Protein AF-A0A920F3X7-F1 (afdb_monomer_lite)

Foldseek 3Di:
DLLVVLCVLCPPHDDDSVLQVQLSVQVVVVVVVCPDPCVVVDQKDWGHRDQKIWMAGAAQGWDWAWDDDDQTWIKIAHPPDQWTIKGKDAPPDPDFACFHGTKIWTGGDSRNNSVLNRVLRNQLDQPPPPPFDWAAPCVVPVPDPSGRDTTTDDDDDDDPVSNVVSNVRSLVSQVVCVVVRRTQWMFTDHPHDTDIHHQPDPRIHIDTRVVSVVVVVVPPD

pLDDT: mean 81.29, std 12.79, range [34.34, 95.06]

Structure (mmCIF, N/CA/C/O backbone):
data_AF-A0A920F3X7-F1
#
_entry.id   AF-A0A920F3X7-F1
#
loop_
_atom_site.group_PDB
_atom_site.id
_atom_site.type_symbol
_atom_site.label_atom_id
_atom_site.label_alt_id
_atom_site.label_comp_id
_atom_site.label_asym_id
_atom_site.label_entity_id
_atom_site.label_seq_id
_atom_site.pdbx_PDB_ins_code
_atom_site.Cartn_x
_atom_site.Cartn_y
_atom_site.Cartn_z
_atom_site.occupancy
_atom_site.B_iso_or_equiv
_atom_site.auth_seq_id
_atom_site.auth_comp_id
_atom_site.auth_asym_id
_atom_site.auth_atom_id
_atom_site.pdbx_PDB_model_num
ATOM 1 N N . MET A 1 1 ? -8.075 -12.768 -15.065 1.00 62.62 1 MET A N 1
ATOM 2 C CA . MET A 1 1 ? -7.135 -13.546 -14.218 1.00 62.62 1 MET A CA 1
ATOM 3 C C . MET A 1 1 ? -6.225 -12.705 -13.313 1.00 62.62 1 MET A C 1
ATOM 5 O O . MET A 1 1 ? -5.885 -13.202 -12.249 1.00 62.62 1 MET A O 1
ATOM 9 N N . ARG A 1 2 ? -5.825 -11.464 -13.659 1.00 76.00 2 ARG A N 1
ATOM 10 C CA . ARG A 1 2 ? -4.835 -10.699 -12.860 1.00 76.00 2 ARG A CA 1
ATOM 11 C C . ARG A 1 2 ? -5.286 -10.353 -11.436 1.00 76.00 2 ARG A C 1
ATOM 13 O O . ARG A 1 2 ? -4.504 -10.550 -10.520 1.00 76.00 2 ARG A O 1
ATOM 20 N N . MET A 1 3 ? -6.540 -9.937 -11.243 1.00 86.62 3 MET A N 1
ATOM 21 C CA . MET A 1 3 ? -7.088 -9.649 -9.906 1.00 86.62 3 MET A CA 1
ATOM 22 C C . MET A 1 3 ? -7.084 -10.893 -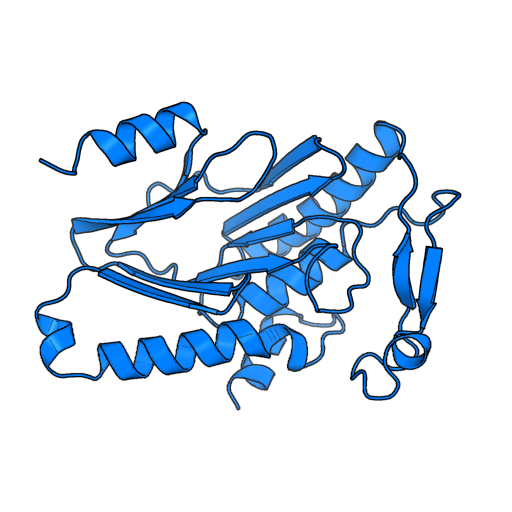9.003 1.00 86.62 3 MET A C 1
ATOM 24 O O . MET A 1 3 ? -6.574 -10.856 -7.895 1.00 86.62 3 MET A O 1
ATOM 28 N N . HIS A 1 4 ? -7.548 -12.039 -9.509 1.00 84.75 4 HIS A N 1
ATOM 29 C CA . HIS A 1 4 ? -7.544 -13.293 -8.746 1.00 84.75 4 HIS A CA 1
ATOM 30 C C . HIS A 1 4 ? -6.122 -13.763 -8.390 1.00 84.75 4 HIS A C 1
ATOM 32 O O . HIS A 1 4 ? -5.863 -14.179 -7.267 1.00 84.75 4 HIS A O 1
ATOM 38 N N . ALA A 1 5 ? -5.170 -13.628 -9.321 1.00 85.44 5 ALA A N 1
ATOM 39 C CA . ALA A 1 5 ? -3.768 -13.954 -9.066 1.00 85.44 5 ALA A CA 1
ATOM 40 C C . ALA A 1 5 ? -3.098 -13.011 -8.051 1.00 85.44 5 ALA A C 1
ATOM 42 O O . ALA A 1 5 ? -2.055 -13.357 -7.503 1.00 85.44 5 ALA A O 1
ATOM 43 N N . ALA A 1 6 ? -3.645 -11.814 -7.828 1.00 86.00 6 ALA A N 1
ATOM 44 C CA . ALA A 1 6 ? -3.177 -10.911 -6.784 1.00 86.00 6 ALA A CA 1
ATOM 45 C C . ALA A 1 6 ? -3.595 -11.384 -5.390 1.00 86.00 6 ALA A C 1
ATOM 47 O O . ALA A 1 6 ? -2.854 -11.202 -4.434 1.00 86.00 6 ALA A O 1
ATOM 48 N N . CYS A 1 7 ? -4.738 -12.057 -5.258 1.00 89.06 7 CYS A N 1
ATOM 49 C CA . CYS A 1 7 ? -5.209 -12.556 -3.966 1.00 89.06 7 CYS A CA 1
ATOM 50 C C . CYS A 1 7 ? -4.294 -13.635 -3.363 1.00 89.06 7 CYS A C 1
ATOM 52 O O . CYS A 1 7 ? -4.407 -13.925 -2.178 1.00 89.06 7 CYS A O 1
ATOM 54 N N . SER A 1 8 ? -3.347 -14.195 -4.128 1.00 88.31 8 SER A N 1
ATOM 55 C CA . SER A 1 8 ? -2.416 -15.216 -3.633 1.00 88.31 8 SER A CA 1
ATOM 56 C C . SER A 1 8 ? -1.571 -14.753 -2.441 1.00 88.31 8 SER A C 1
ATOM 58 O O . SER A 1 8 ? -1.127 -15.589 -1.661 1.00 88.31 8 SER A O 1
ATOM 60 N N . VAL A 1 9 ? -1.334 -13.443 -2.276 1.00 86.56 9 VAL A N 1
ATOM 61 C CA . VAL A 1 9 ? -0.577 -12.925 -1.116 1.00 86.56 9 VAL A CA 1
ATOM 62 C C . VAL A 1 9 ? -1.375 -12.933 0.180 1.00 86.56 9 VAL A C 1
ATOM 64 O O . VAL A 1 9 ? -0.786 -12.795 1.248 1.00 86.56 9 VAL A O 1
ATOM 67 N N . ALA A 1 10 ? -2.692 -13.132 0.111 1.00 87.75 10 ALA A N 1
ATOM 68 C CA . ALA A 1 10 ? -3.527 -13.200 1.300 1.00 87.75 10 ALA A CA 1
ATOM 69 C C . ALA A 1 10 ? -3.278 -14.467 2.132 1.00 87.75 10 ALA A C 1
ATOM 71 O O . ALA A 1 10 ? -3.445 -14.440 3.356 1.00 87.75 10 ALA A O 1
ATOM 72 N N . GLY A 1 11 ? -2.833 -15.557 1.495 1.00 87.62 11 GLY A N 1
ATOM 73 C CA . GLY A 1 11 ? -2.804 -16.875 2.129 1.00 87.62 11 GLY A CA 1
ATOM 74 C C . GLY A 1 11 ? -4.209 -17.252 2.601 1.00 87.62 11 GLY A C 1
ATOM 75 O O . GLY A 1 11 ? -5.162 -17.141 1.836 1.00 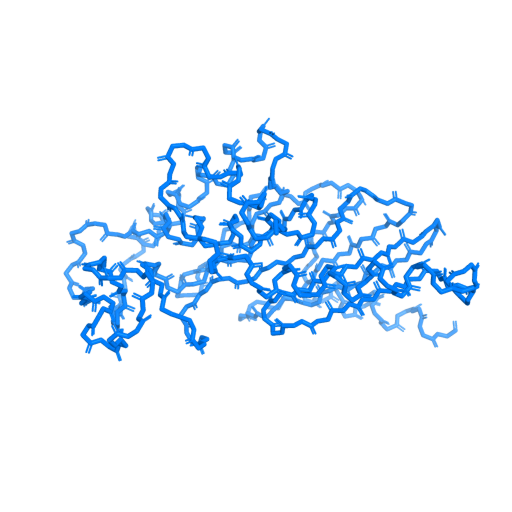87.62 11 GLY A O 1
ATOM 76 N N . ASP A 1 12 ? -4.344 -17.607 3.878 1.00 88.44 12 ASP A N 1
ATOM 77 C CA . ASP A 1 12 ? -5.635 -17.962 4.490 1.00 88.44 12 ASP A CA 1
ATOM 78 C C . ASP A 1 12 ? -6.494 -16.745 4.883 1.00 88.44 12 ASP A C 1
ATOM 80 O O . ASP A 1 12 ? -7.600 -16.888 5.412 1.00 88.44 12 ASP A O 1
ATOM 84 N N . ARG A 1 13 ? -5.998 -15.519 4.667 1.00 90.75 13 ARG A N 1
ATOM 85 C CA . ARG A 1 13 ? -6.741 -14.296 4.993 1.00 90.75 13 ARG A CA 1
ATOM 86 C C . ARG A 1 13 ? -7.815 -14.049 3.948 1.00 90.75 13 ARG A C 1
ATOM 88 O O . ARG A 1 13 ? -7.598 -14.212 2.751 1.00 90.75 13 ARG A O 1
ATOM 95 N N . PHE A 1 14 ? -8.970 -13.579 4.403 1.00 89.69 14 PHE A N 1
ATOM 96 C CA . PHE A 1 14 ? -10.014 -13.176 3.478 1.00 89.69 14 PHE A CA 1
ATOM 97 C C . PHE A 1 14 ? -9.611 -11.912 2.723 1.00 89.69 14 PHE A C 1
ATOM 99 O O . PHE A 1 14 ? -9.302 -10.886 3.329 1.00 89.69 14 PHE A O 1
ATOM 106 N N . VAL A 1 15 ? -9.723 -11.976 1.404 1.00 89.88 15 VAL A N 1
ATOM 107 C CA . VAL A 1 15 ? -9.737 -10.817 0.526 1.00 89.88 15 VAL A CA 1
ATOM 108 C C . VAL A 1 15 ? -10.551 -11.162 -0.714 1.00 89.88 15 VAL A C 1
ATOM 110 O O . VAL A 1 15 ? -10.586 -12.318 -1.144 1.00 89.88 15 VAL A O 1
ATOM 113 N N . THR A 1 16 ? -11.203 -10.173 -1.303 1.00 90.62 16 THR A N 1
ATOM 114 C CA . THR A 1 16 ? -11.865 -10.331 -2.594 1.00 90.62 16 THR A CA 1
ATOM 115 C C . THR A 1 16 ? -10.940 -9.868 -3.721 1.00 90.62 16 THR A C 1
ATOM 117 O O . THR A 1 16 ? -10.053 -9.038 -3.506 1.00 90.62 16 THR A O 1
ATOM 120 N N . PRO A 1 17 ? -11.149 -10.334 -4.963 1.00 90.31 17 PRO A N 1
ATOM 121 C CA . PRO A 1 17 ? -10.417 -9.807 -6.112 1.00 90.31 17 PRO A CA 1
ATOM 122 C C . PRO A 1 17 ? -10.585 -8.297 -6.330 1.00 90.31 17 PRO A C 1
ATOM 124 O O . PRO A 1 17 ? -9.741 -7.699 -6.997 1.00 90.31 17 PRO A O 1
ATOM 127 N N . MET A 1 18 ? -11.638 -7.670 -5.789 1.00 89.31 18 MET A N 1
ATOM 128 C CA . MET A 1 18 ? -11.843 -6.224 -5.918 1.00 89.31 18 MET A CA 1
ATOM 129 C C . MET A 1 18 ? -10.757 -5.410 -5.220 1.00 89.31 18 MET A C 1
ATOM 131 O O . MET A 1 18 ? -10.412 -4.345 -5.719 1.00 89.31 18 MET A O 1
ATOM 135 N N . ALA A 1 19 ? -10.129 -5.946 -4.170 1.00 86.88 19 ALA A N 1
ATOM 136 C CA . ALA A 1 19 ? -8.972 -5.337 -3.509 1.00 86.88 19 ALA A CA 1
ATOM 137 C C . ALA A 1 19 ? -7.691 -5.319 -4.366 1.00 86.88 19 ALA A C 1
ATOM 139 O O . ALA A 1 19 ? -6.618 -5.031 -3.857 1.00 86.88 19 ALA A O 1
ATOM 140 N N . ALA A 1 20 ? -7.762 -5.745 -5.628 1.00 89.31 20 ALA A N 1
ATOM 141 C CA . ALA A 1 20 ? -6.649 -5.699 -6.569 1.00 89.31 20 ALA A CA 1
ATOM 142 C C . ALA A 1 20 ? -6.979 -4.902 -7.835 1.00 89.31 20 ALA A C 1
ATOM 144 O O . ALA A 1 20 ? -6.180 -4.898 -8.776 1.00 89.31 20 ALA A O 1
ATOM 145 N N . VAL A 1 21 ? -8.188 -4.337 -7.944 1.00 89.56 21 VAL A N 1
ATOM 146 C CA . VAL A 1 21 ? -8.691 -3.790 -9.210 1.00 89.56 21 VAL A CA 1
ATOM 147 C C . VAL A 1 21 ? -7.842 -2.615 -9.680 1.00 89.56 21 VAL A C 1
ATOM 149 O O . VAL A 1 21 ? -7.445 -2.571 -10.848 1.00 89.56 21 VAL A O 1
ATOM 152 N N . ALA A 1 22 ? -7.512 -1.695 -8.775 1.00 88.19 22 ALA A N 1
ATOM 153 C CA . ALA A 1 22 ? -6.831 -0.464 -9.121 1.00 88.19 22 ALA A CA 1
ATOM 154 C C . ALA A 1 22 ? -5.378 -0.749 -9.512 1.00 88.19 22 ALA A C 1
ATOM 156 O O . ALA A 1 22 ? -4.946 -0.361 -10.609 1.00 88.19 22 ALA A O 1
ATOM 157 N N . GLY A 1 23 ? -4.681 -1.544 -8.691 1.00 88.06 23 GLY A N 1
ATOM 158 C CA . GLY A 1 23 ? -3.332 -2.023 -8.983 1.00 88.06 23 GLY A CA 1
ATOM 159 C C . GLY A 1 23 ? -3.247 -2.857 -10.268 1.00 88.06 23 GLY A C 1
ATOM 160 O O . GLY A 1 23 ? -2.329 -2.666 -11.073 1.00 88.06 23 GLY A O 1
ATOM 161 N N . ALA A 1 24 ? -4.221 -3.741 -10.525 1.00 90.00 24 ALA A N 1
ATOM 162 C CA . ALA A 1 24 ? -4.250 -4.580 -11.727 1.00 90.00 24 ALA A CA 1
ATOM 163 C C . ALA A 1 24 ? -4.509 -3.787 -13.020 1.00 90.00 24 ALA A C 1
ATOM 165 O O . ALA A 1 24 ? -3.939 -4.126 -14.061 1.00 90.00 24 ALA A O 1
ATOM 166 N N . ILE A 1 25 ? -5.341 -2.741 -12.974 1.00 91.44 25 ILE A N 1
ATOM 167 C CA . ILE A 1 25 ? -5.563 -1.843 -14.119 1.00 91.44 25 ILE A CA 1
ATOM 168 C C . ILE A 1 25 ? -4.283 -1.086 -14.435 1.00 91.44 25 ILE A C 1
ATOM 170 O O . ILE A 1 25 ? -3.815 -1.114 -15.574 1.00 91.44 25 ILE A O 1
ATOM 174 N N . ALA A 1 26 ? -3.680 -0.458 -13.426 1.00 91.19 26 ALA A N 1
ATOM 175 C CA . ALA A 1 26 ? -2.435 0.252 -13.634 1.00 91.19 26 ALA A CA 1
ATOM 176 C C . ALA A 1 26 ? -1.371 -0.719 -14.199 1.00 91.19 26 ALA A C 1
ATOM 178 O O . ALA A 1 26 ? -0.570 -0.332 -15.050 1.00 91.19 26 ALA A O 1
ATOM 179 N N . ASP A 1 27 ? -1.355 -1.985 -13.740 1.00 89.50 27 ASP A N 1
ATOM 180 C CA . ASP A 1 27 ? -0.382 -2.999 -14.175 1.00 89.50 27 ASP A CA 1
ATOM 181 C C . ASP A 1 27 ? -0.557 -3.347 -15.637 1.00 89.50 27 ASP A C 1
ATOM 183 O O . ASP A 1 27 ? 0.411 -3.428 -16.393 1.00 89.50 27 ASP A O 1
ATOM 187 N N . HIS A 1 28 ? -1.813 -3.463 -16.050 1.00 91.75 28 HIS A N 1
ATOM 188 C CA . HIS A 1 28 ? -2.155 -3.651 -17.440 1.00 91.75 28 HIS A CA 1
ATOM 189 C C . HIS A 1 28 ? -1.653 -2.517 -18.327 1.00 91.75 28 HIS A C 1
ATOM 191 O O . HIS A 1 28 ? -1.044 -2.794 -19.360 1.00 91.75 28 HIS A O 1
ATOM 197 N N . VAL A 1 29 ? -1.852 -1.270 -17.907 1.00 93.62 29 VAL A N 1
ATOM 198 C CA . VAL A 1 29 ? -1.402 -0.105 -18.671 1.00 93.62 29 VAL A CA 1
ATOM 199 C C . VAL A 1 29 ? 0.125 -0.044 -18.731 1.00 93.62 29 VAL A C 1
ATOM 201 O O . VAL A 1 29 ? 0.666 0.117 -19.820 1.00 93.62 29 VAL A O 1
ATOM 204 N N . LEU A 1 30 ? 0.841 -0.255 -17.617 1.00 93.00 30 LEU A N 1
ATOM 205 C CA . LEU A 1 30 ? 2.311 -0.263 -17.640 1.00 93.00 30 LEU A CA 1
ATOM 206 C C . LEU A 1 30 ? 2.855 -1.350 -18.572 1.00 93.00 30 LEU A C 1
ATOM 208 O O . LEU A 1 30 ? 3.775 -1.086 -19.339 1.00 93.00 30 LEU A O 1
ATOM 212 N N . ALA A 1 31 ? 2.289 -2.558 -18.525 1.00 92.25 31 ALA A N 1
ATOM 213 C CA . ALA A 1 31 ? 2.705 -3.642 -19.408 1.00 92.25 31 ALA A CA 1
ATOM 214 C C . ALA A 1 31 ? 2.498 -3.282 -20.890 1.00 92.25 31 ALA A C 1
ATOM 216 O O . ALA A 1 31 ? 3.365 -3.566 -21.713 1.00 92.25 31 ALA A O 1
ATOM 217 N N . ALA A 1 32 ? 1.385 -2.621 -21.226 1.00 94.62 32 ALA A N 1
ATOM 218 C CA . ALA A 1 32 ? 1.135 -2.135 -22.580 1.00 94.62 32 ALA A CA 1
ATOM 219 C C . ALA A 1 32 ? 2.137 -1.044 -22.998 1.00 94.62 32 ALA A C 1
ATOM 221 O O . ALA A 1 32 ? 2.641 -1.079 -24.118 1.00 94.62 32 ALA A O 1
ATOM 222 N N . MET A 1 33 ? 2.477 -0.118 -22.093 1.00 94.88 33 MET A N 1
ATOM 223 C CA . MET A 1 33 ? 3.486 0.917 -22.348 1.00 94.88 33 MET A CA 1
ATOM 224 C C . MET A 1 33 ? 4.875 0.313 -22.575 1.00 94.88 33 MET A C 1
ATOM 226 O O . MET A 1 33 ? 5.556 0.710 -23.513 1.00 94.88 33 MET A O 1
ATOM 230 N N . LEU A 1 34 ? 5.272 -0.679 -21.771 1.00 93.19 34 LEU A N 1
ATOM 231 C CA . LEU A 1 34 ? 6.558 -1.375 -21.905 1.00 93.19 34 LEU A CA 1
ATOM 232 C C . LEU A 1 34 ? 6.660 -2.223 -23.180 1.00 93.19 34 LEU A C 1
ATOM 234 O O . LEU A 1 34 ? 7.759 -2.440 -23.679 1.00 93.19 34 LEU A O 1
ATOM 238 N N . ALA A 1 35 ? 5.534 -2.700 -23.714 1.00 94.88 35 ALA A N 1
ATOM 239 C CA . ALA A 1 35 ? 5.495 -3.425 -24.983 1.00 94.88 35 ALA A CA 1
ATOM 240 C C . ALA A 1 35 ? 5.579 -2.498 -26.212 1.00 94.88 35 ALA A C 1
ATOM 242 O O . ALA A 1 35 ? 5.762 -2.977 -27.332 1.00 94.88 35 ALA A O 1
ATOM 243 N N . HIS A 1 36 ? 5.427 -1.182 -26.031 1.00 95.06 36 HIS A N 1
ATOM 244 C CA . HIS A 1 36 ? 5.502 -0.221 -27.124 1.00 95.06 36 HIS A CA 1
ATOM 245 C C . HIS A 1 36 ? 6.959 -0.035 -27.593 1.00 95.06 36 HIS A C 1
ATOM 247 O O . HIS A 1 36 ? 7.850 0.066 -26.750 1.00 95.06 36 HIS A O 1
ATOM 253 N N . PRO A 1 37 ? 7.243 0.118 -28.903 1.00 92.69 37 PRO A N 1
ATOM 254 C CA . PRO A 1 37 ? 8.612 0.302 -29.408 1.00 92.69 37 PRO A CA 1
ATOM 255 C C . PRO A 1 37 ? 9.394 1.462 -28.766 1.00 92.69 37 PRO A C 1
ATOM 257 O O . PRO A 1 37 ? 10.611 1.394 -28.620 1.00 92.69 37 PRO A O 1
ATOM 260 N N . HIS A 1 38 ? 8.699 2.520 -28.341 1.00 89.50 38 HIS A N 1
ATOM 261 C CA . HIS A 1 38 ? 9.309 3.669 -27.657 1.00 89.50 38 HIS A CA 1
ATOM 262 C C . HIS A 1 38 ? 9.726 3.395 -26.202 1.00 89.50 38 HIS A C 1
ATOM 264 O O . HIS A 1 38 ? 10.455 4.201 -25.625 1.00 89.50 38 HIS A O 1
ATOM 270 N N . ALA A 1 39 ? 9.331 2.263 -25.610 1.00 90.56 39 ALA A N 1
ATOM 271 C CA . ALA A 1 39 ? 9.774 1.884 -24.270 1.00 90.56 39 ALA A CA 1
ATOM 272 C C . ALA A 1 39 ? 11.300 1.736 -24.191 1.00 90.56 39 ALA A C 1
ATOM 274 O O . ALA A 1 39 ? 11.889 2.086 -23.175 1.00 90.56 39 ALA A O 1
ATOM 275 N N . ALA A 1 40 ? 11.949 1.309 -25.282 1.00 87.25 40 ALA A N 1
ATOM 276 C CA . ALA A 1 40 ? 13.405 1.170 -25.358 1.00 87.25 40 ALA A CA 1
ATOM 277 C C . ALA A 1 40 ? 14.166 2.499 -25.186 1.00 87.25 40 ALA A C 1
ATOM 279 O O . ALA A 1 40 ? 15.334 2.488 -24.815 1.00 87.25 40 ALA A O 1
ATOM 280 N N . ALA A 1 41 ? 13.514 3.637 -25.448 1.00 90.69 41 ALA A N 1
ATOM 281 C CA . ALA A 1 41 ? 14.086 4.972 -25.261 1.00 90.69 41 ALA A CA 1
ATOM 282 C C . ALA A 1 41 ? 13.712 5.599 -23.904 1.00 90.69 41 ALA A C 1
ATOM 284 O O . ALA A 1 41 ? 14.047 6.750 -23.638 1.00 90.69 41 ALA A O 1
ATOM 285 N N . THR A 1 42 ? 12.983 4.870 -23.058 1.00 91.94 42 THR A N 1
ATOM 286 C CA . THR A 1 42 ? 12.490 5.367 -21.775 1.00 91.94 42 THR A CA 1
ATOM 287 C C . THR A 1 42 ? 13.327 4.792 -20.637 1.00 91.94 42 THR A C 1
ATOM 289 O O . THR A 1 42 ? 13.650 3.610 -20.639 1.00 91.94 42 THR A O 1
ATOM 292 N N . SER A 1 43 ? 13.652 5.613 -19.637 1.00 92.19 43 SER A N 1
ATOM 293 C CA . SER A 1 43 ? 14.387 5.194 -18.431 1.00 92.19 43 SER A CA 1
ATOM 294 C C . SER A 1 43 ? 13.480 4.988 -17.211 1.00 92.19 43 SER A C 1
ATOM 296 O O . SER A 1 43 ? 13.852 4.293 -16.268 1.00 92.19 43 SER A O 1
ATOM 298 N N . LYS A 1 44 ? 12.262 5.546 -17.233 1.00 92.81 44 LYS A N 1
ATOM 299 C CA . LYS A 1 44 ? 11.250 5.387 -16.182 1.00 92.81 44 LYS A CA 1
ATOM 300 C C . LYS A 1 44 ? 9.828 5.527 -16.724 1.00 92.81 44 LYS A C 1
ATOM 302 O O . LYS A 1 44 ? 9.566 6.382 -17.564 1.00 92.81 44 LYS A O 1
ATOM 307 N N . ILE A 1 45 ? 8.895 4.727 -16.217 1.00 93.25 45 ILE A N 1
ATOM 308 C CA . ILE A 1 45 ? 7.459 4.842 -16.514 1.00 93.25 45 ILE A CA 1
ATOM 309 C C . ILE A 1 45 ? 6.698 4.728 -15.202 1.00 93.25 45 ILE A C 1
ATOM 311 O O . ILE A 1 45 ? 7.009 3.852 -14.400 1.00 93.25 45 ILE A O 1
ATOM 315 N N . SER A 1 46 ? 5.672 5.550 -14.997 1.00 91.75 46 SER A N 1
ATOM 316 C CA . SER A 1 46 ? 4.712 5.387 -13.907 1.00 91.75 46 SER A CA 1
ATOM 317 C C . SER A 1 46 ? 3.280 5.452 -14.438 1.00 91.75 46 SER A C 1
ATOM 319 O O . SER A 1 46 ? 2.973 6.192 -15.368 1.00 91.75 46 SER A O 1
ATOM 321 N N . VAL A 1 47 ? 2.393 4.649 -13.852 1.00 92.69 47 VAL A N 1
ATOM 322 C CA . VAL A 1 47 ? 0.946 4.719 -14.085 1.00 92.69 47 VAL A CA 1
ATOM 323 C C . VAL A 1 47 ? 0.270 4.758 -12.729 1.00 92.69 47 VAL A C 1
ATOM 325 O O . VAL A 1 47 ? 0.395 3.804 -11.955 1.00 92.69 47 VAL A O 1
ATOM 328 N N . ASN A 1 48 ? -0.420 5.862 -12.467 1.00 90.44 48 ASN A N 1
ATOM 329 C CA . ASN A 1 48 ? -1.218 6.099 -11.274 1.00 90.44 48 ASN A CA 1
ATOM 330 C C . ASN A 1 48 ? -2.689 5.780 -11.580 1.00 90.44 48 ASN A C 1
ATOM 332 O O . ASN A 1 48 ? -3.231 6.250 -12.580 1.00 90.44 48 ASN A O 1
ATOM 336 N N . ASN A 1 49 ? -3.317 4.992 -10.714 1.00 89.19 49 ASN A N 1
ATOM 337 C CA . ASN A 1 49 ? -4.750 4.750 -10.701 1.00 89.19 49 ASN A CA 1
ATOM 338 C C . ASN A 1 49 ? -5.306 4.958 -9.282 1.00 89.19 49 ASN A C 1
ATOM 340 O O . ASN A 1 49 ? -5.685 4.012 -8.596 1.00 89.19 49 ASN A O 1
ATOM 344 N N . GLY A 1 50 ? -5.322 6.213 -8.832 1.00 83.94 50 GLY A N 1
ATOM 345 C CA . GLY A 1 50 ? -5.781 6.594 -7.500 1.00 83.94 50 GLY A CA 1
ATOM 346 C C . GLY A 1 50 ? -4.701 6.379 -6.442 1.00 83.94 50 GLY A C 1
ATOM 347 O O . GLY A 1 50 ? -3.631 6.982 -6.509 1.00 83.94 50 GLY A O 1
ATOM 348 N N . GLY A 1 51 ? -5.005 5.546 -5.445 1.00 78.88 51 GLY A N 1
ATOM 349 C CA . GLY A 1 51 ? -4.064 5.176 -4.386 1.00 78.88 51 GLY A CA 1
ATOM 350 C C . GLY A 1 51 ? -2.989 4.180 -4.829 1.00 78.88 51 GLY A C 1
ATOM 351 O O . GLY A 1 51 ? -2.028 3.959 -4.092 1.00 78.88 51 GLY A O 1
ATOM 352 N N . ASP A 1 52 ? -3.148 3.609 -6.023 1.00 86.81 52 ASP A N 1
ATOM 353 C CA . ASP A 1 52 ? -2.303 2.566 -6.582 1.00 86.81 52 ASP A CA 1
ATOM 354 C C . ASP A 1 52 ? -1.454 3.131 -7.704 1.00 86.81 52 ASP A C 1
ATOM 356 O O . ASP A 1 52 ? -1.938 3.528 -8.768 1.00 86.81 52 ASP A O 1
ATOM 360 N N . ILE A 1 53 ? -0.151 3.148 -7.480 1.00 88.00 53 ILE A N 1
ATOM 361 C CA . ILE A 1 53 ? 0.810 3.603 -8.467 1.00 88.00 53 ILE A CA 1
ATOM 362 C C . ILE A 1 53 ? 1.693 2.439 -8.772 1.00 88.00 53 ILE A C 1
ATOM 364 O O . ILE A 1 53 ? 2.147 1.714 -7.883 1.00 88.00 53 ILE A O 1
ATOM 368 N N . ALA A 1 54 ? 2.038 2.315 -10.040 1.00 90.12 54 ALA A N 1
ATOM 369 C CA . ALA A 1 54 ? 3.177 1.492 -10.285 1.00 90.12 54 ALA A CA 1
ATOM 370 C C . ALA A 1 54 ? 4.038 1.883 -11.451 1.00 90.12 54 ALA A C 1
ATOM 372 O O . ALA A 1 54 ? 3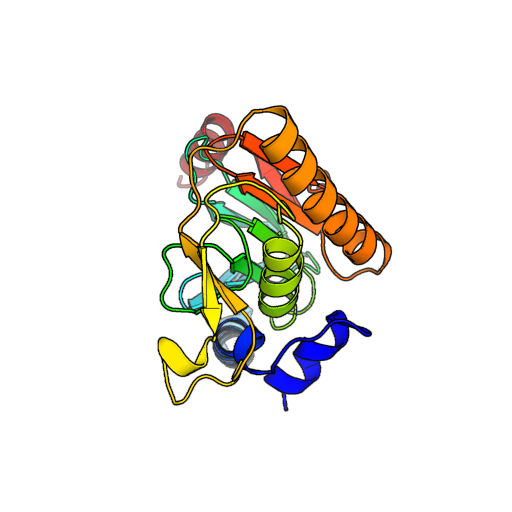.671 2.664 -12.326 1.00 90.12 54 ALA A O 1
ATOM 373 N N . PHE A 1 55 ? 5.239 1.351 -11.379 1.00 89.94 55 PHE A N 1
ATOM 374 C CA . PHE A 1 55 ? 6.395 1.988 -11.941 1.00 89.94 55 PHE A CA 1
ATOM 375 C C . PHE A 1 55 ? 7.347 0.948 -12.502 1.00 89.94 55 PHE A C 1
ATOM 377 O O . PHE A 1 55 ? 7.436 -0.192 -12.040 1.00 89.94 55 PHE A O 1
ATOM 384 N N . TRP A 1 56 ? 8.066 1.374 -13.522 1.00 91.50 56 TRP A N 1
ATOM 385 C CA . TRP A 1 56 ? 9.251 0.720 -14.026 1.00 91.50 56 TRP A CA 1
ATOM 386 C C . TRP A 1 56 ? 10.381 1.741 -13.951 1.00 91.50 56 TRP A C 1
ATOM 388 O O . TRP A 1 56 ? 10.218 2.866 -14.418 1.00 91.50 56 TRP A O 1
ATOM 398 N N . THR A 1 57 ? 11.491 1.345 -13.339 1.00 91.56 57 THR A N 1
ATOM 399 C CA . THR A 1 57 ? 12.694 2.166 -13.180 1.00 91.56 57 THR A CA 1
ATOM 400 C C . THR A 1 57 ? 13.842 1.374 -13.792 1.00 91.56 57 THR A C 1
ATOM 402 O O . THR A 1 57 ? 14.210 0.325 -13.256 1.00 91.56 57 THR A O 1
ATOM 405 N N . GLY A 1 58 ? 14.322 1.825 -14.949 1.00 91.25 58 GLY A N 1
ATOM 406 C CA . GLY A 1 58 ? 15.418 1.207 -15.690 1.00 91.25 58 GLY A CA 1
ATOM 407 C C . GLY A 1 58 ? 16.787 1.514 -15.087 1.00 91.25 58 GLY A C 1
ATOM 408 O O . GLY A 1 58 ? 16.896 2.235 -14.097 1.00 91.25 58 GLY A O 1
ATOM 409 N N . ASP A 1 59 ? 17.836 0.961 -15.685 1.00 91.31 59 ASP A N 1
ATOM 410 C CA . ASP A 1 59 ? 19.198 1.044 -15.155 1.00 91.31 59 ASP A CA 1
ATOM 411 C C . ASP A 1 59 ? 19.668 2.491 -14.963 1.00 91.31 59 ASP A C 1
ATOM 413 O O . ASP A 1 59 ? 19.563 3.321 -15.867 1.00 91.31 59 ASP A O 1
ATOM 417 N N . GLY A 1 60 ? 20.166 2.802 -13.762 1.00 90.44 60 GLY A N 1
ATOM 418 C CA . GLY A 1 60 ? 20.655 4.137 -13.404 1.00 90.44 60 GLY A CA 1
ATOM 419 C C . GLY A 1 60 ? 19.562 5.196 -13.224 1.00 90.44 60 GLY A C 1
ATOM 420 O O . GLY A 1 60 ? 19.870 6.320 -12.836 1.00 90.44 60 GLY A O 1
ATOM 421 N N . ALA A 1 61 ? 18.291 4.865 -13.471 1.00 93.06 61 ALA A N 1
ATOM 422 C CA . ALA A 1 61 ? 17.187 5.787 -13.257 1.00 93.06 61 ALA A CA 1
ATOM 423 C C . ALA A 1 61 ? 16.783 5.845 -11.779 1.00 93.06 61 ALA A C 1
ATOM 425 O O . ALA A 1 61 ? 16.893 4.866 -11.038 1.00 93.06 61 ALA A O 1
ATOM 426 N N . VAL A 1 62 ? 16.241 6.993 -11.371 1.00 91.56 62 VAL A N 1
ATOM 427 C CA . VAL A 1 62 ? 15.675 7.195 -10.037 1.00 91.56 62 VAL A CA 1
ATOM 428 C C . VAL A 1 62 ? 14.203 7.572 -10.166 1.00 91.56 62 VAL A C 1
ATOM 430 O O . VAL A 1 62 ? 13.845 8.559 -10.817 1.00 91.56 62 VAL A O 1
ATOM 433 N N . THR A 1 63 ? 13.337 6.778 -9.540 1.00 89.12 63 THR A N 1
ATOM 434 C CA . THR A 1 63 ? 11.909 7.086 -9.404 1.00 89.12 63 THR A CA 1
ATOM 435 C C . THR A 1 63 ? 11.650 7.595 -7.996 1.00 89.12 63 THR A C 1
ATOM 437 O O . THR A 1 63 ? 12.054 6.974 -7.018 1.00 89.12 63 THR A O 1
ATOM 440 N N . ARG A 1 64 ? 10.950 8.724 -7.897 1.00 87.06 64 ARG A N 1
ATOM 441 C CA . ARG A 1 64 ? 10.577 9.355 -6.632 1.00 87.06 64 ARG A CA 1
ATOM 442 C C . ARG A 1 64 ? 9.063 9.347 -6.514 1.00 87.06 64 ARG A C 1
ATOM 444 O O . ARG A 1 64 ? 8.379 9.804 -7.427 1.00 87.06 64 ARG A O 1
ATOM 451 N N . ALA A 1 65 ? 8.547 8.808 -5.419 1.00 82.25 65 ALA A N 1
ATOM 452 C CA . ALA A 1 65 ? 7.116 8.721 -5.180 1.00 82.25 65 ALA A CA 1
ATOM 453 C C . ALA A 1 65 ? 6.773 9.345 -3.831 1.00 82.25 65 ALA A C 1
ATOM 455 O O . ALA A 1 65 ? 7.166 8.832 -2.786 1.00 82.25 65 ALA A O 1
ATOM 456 N N . ALA A 1 66 ? 6.050 10.461 -3.864 1.00 80.94 66 ALA A N 1
ATOM 457 C CA . ALA A 1 66 ? 5.610 11.137 -2.654 1.00 80.94 66 ALA A CA 1
ATOM 458 C C . ALA A 1 66 ? 4.576 10.291 -1.902 1.00 80.94 66 ALA A C 1
ATOM 460 O O . ALA A 1 66 ? 3.744 9.610 -2.509 1.00 80.94 66 ALA A O 1
ATOM 461 N N . ILE A 1 67 ? 4.617 10.370 -0.577 1.00 75.75 67 ILE A N 1
ATOM 462 C CA . ILE A 1 67 ? 3.660 9.721 0.315 1.00 75.75 67 ILE A CA 1
ATOM 463 C C . ILE A 1 67 ? 2.842 10.828 0.967 1.00 75.75 67 ILE A C 1
ATOM 465 O O . ILE A 1 67 ? 3.387 11.724 1.609 1.00 75.75 67 ILE A O 1
ATOM 469 N N . ALA A 1 68 ? 1.526 10.789 0.771 1.00 65.38 68 ALA A N 1
ATOM 470 C CA . ALA A 1 68 ? 0.628 11.748 1.395 1.00 65.38 68 ALA A CA 1
ATOM 471 C C . ALA A 1 68 ? 0.500 11.446 2.899 1.00 65.38 68 ALA A C 1
ATOM 473 O O . ALA A 1 68 ? 0.226 10.310 3.279 1.00 65.38 68 ALA A O 1
ATOM 474 N N . GLY A 1 69 ? 0.683 12.459 3.749 1.00 63.16 69 GLY A N 1
ATOM 475 C CA . GLY A 1 69 ? 0.586 12.335 5.205 1.00 63.16 69 GLY A CA 1
ATOM 476 C C . GLY A 1 69 ? 1.151 13.562 5.937 1.00 63.16 69 GLY A C 1
ATOM 477 O O . GLY A 1 69 ? 1.830 14.376 5.311 1.00 63.16 69 GLY A O 1
ATOM 478 N N . PRO A 1 70 ? 0.874 13.716 7.246 1.00 49.59 70 PRO A N 1
ATOM 479 C CA . PRO A 1 70 ? 1.209 14.922 8.012 1.00 49.59 70 PRO A CA 1
ATOM 480 C C . PRO A 1 70 ? 2.713 15.179 8.168 1.00 49.59 70 PRO A C 1
ATOM 482 O O . PRO A 1 70 ? 3.109 16.336 8.270 1.00 49.59 70 PRO A O 1
ATOM 485 N N . GLU A 1 71 ? 3.551 14.139 8.158 1.00 60.31 71 GLU A N 1
ATOM 486 C CA . GLU A 1 71 ? 5.010 14.311 8.243 1.00 60.31 71 GLU A CA 1
ATOM 487 C C . GLU A 1 71 ? 5.676 14.544 6.881 1.00 60.31 71 GLU A C 1
ATOM 489 O O . GLU A 1 71 ? 6.822 14.987 6.830 1.00 60.31 71 GLU A O 1
ATOM 494 N N . GLY A 1 72 ? 4.952 14.303 5.780 1.00 64.69 72 GLY A N 1
ATOM 495 C CA . GLY A 1 72 ? 5.513 14.323 4.433 1.00 64.69 72 GLY A CA 1
ATOM 496 C C . GLY A 1 72 ? 6.674 13.334 4.252 1.00 64.69 72 GLY A C 1
ATOM 497 O O . GLY A 1 72 ? 7.207 12.743 5.188 1.00 64.69 72 GLY A O 1
ATOM 498 N N . GLY A 1 73 ? 7.068 13.118 3.005 1.00 73.75 73 GLY A N 1
ATOM 499 C CA . GLY A 1 73 ? 8.157 12.210 2.670 1.00 73.75 73 GLY A CA 1
ATOM 500 C C . GLY A 1 73 ? 7.899 11.504 1.360 1.00 73.75 73 GLY A C 1
ATOM 501 O O . GLY A 1 73 ? 6.895 11.729 0.675 1.00 73.75 73 GLY A O 1
ATOM 502 N N . GLY A 1 74 ? 8.822 10.632 1.001 1.00 79.50 74 GLY A N 1
ATOM 503 C CA . GLY A 1 74 ? 8.668 9.875 -0.217 1.00 79.50 74 GLY A CA 1
ATOM 504 C C . GLY A 1 74 ? 9.596 8.692 -0.290 1.00 79.50 74 GLY A C 1
ATOM 505 O O . GLY A 1 74 ? 10.552 8.551 0.468 1.00 79.50 74 GLY A O 1
ATOM 506 N N . LEU A 1 75 ? 9.266 7.826 -1.227 1.00 80.56 75 LEU A N 1
ATOM 507 C CA . LEU A 1 75 ? 10.073 6.688 -1.586 1.00 80.56 75 LEU A CA 1
ATOM 508 C C . LEU A 1 75 ? 11.023 7.092 -2.706 1.00 80.56 75 LEU A C 1
ATOM 510 O O . LEU A 1 75 ? 10.597 7.682 -3.705 1.00 80.56 75 LEU A O 1
ATOM 514 N N . ILE A 1 76 ? 12.291 6.727 -2.557 1.00 85.69 76 ILE A N 1
ATOM 515 C CA . ILE A 1 76 ? 13.285 6.811 -3.623 1.00 85.69 76 ILE A CA 1
ATOM 516 C C . ILE A 1 76 ? 13.617 5.397 -4.078 1.00 85.69 76 ILE A C 1
ATOM 518 O O . ILE A 1 76 ? 13.996 4.545 -3.278 1.00 85.69 76 ILE A O 1
ATOM 522 N N . LEU A 1 77 ? 13.451 5.161 -5.375 1.00 85.75 77 LEU A N 1
ATOM 523 C CA . LEU A 1 77 ? 13.666 3.879 -6.026 1.00 85.75 77 LEU A CA 1
ATOM 524 C C . LEU A 1 77 ? 14.810 3.996 -7.021 1.00 8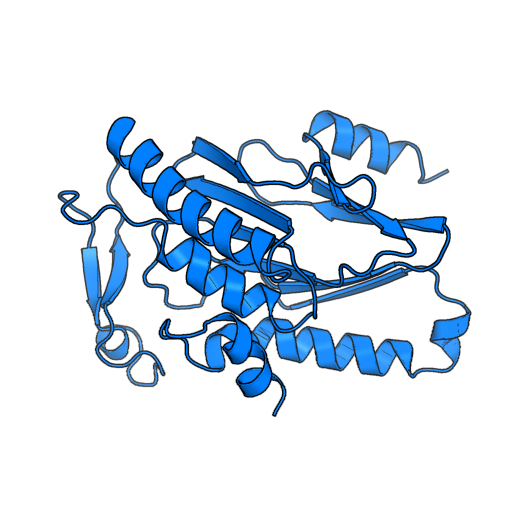5.75 77 LEU A C 1
ATOM 526 O O . LEU A 1 77 ? 14.687 4.729 -8.005 1.00 85.75 77 LEU A O 1
ATOM 530 N N . HIS A 1 78 ? 15.874 3.235 -6.798 1.00 89.00 78 HIS A N 1
ATOM 531 C CA . HIS A 1 78 ? 17.025 3.178 -7.694 1.00 89.00 78 HIS A CA 1
ATOM 532 C C . HIS A 1 78 ? 16.893 1.988 -8.649 1.00 89.00 78 HIS A C 1
ATOM 534 O O . HIS A 1 78 ? 16.664 0.856 -8.224 1.00 89.00 78 HIS A O 1
ATOM 540 N N . GLY A 1 79 ? 16.996 2.248 -9.951 1.00 88.75 79 GLY A N 1
ATOM 541 C CA . GLY A 1 79 ? 16.940 1.225 -10.985 1.00 88.75 79 GLY A CA 1
ATOM 542 C C . GLY A 1 79 ? 18.317 0.618 -11.319 1.00 88.75 79 GLY A C 1
ATOM 543 O O . GLY A 1 79 ? 19.323 1.327 -11.261 1.00 88.75 79 GLY A O 1
ATOM 544 N N . PRO A 1 80 ? 18.383 -0.669 -11.706 1.00 87.69 80 PRO A N 1
ATOM 545 C CA . PRO A 1 80 ? 17.261 -1.595 -11.776 1.00 87.69 80 PRO A CA 1
ATOM 546 C C . PRO A 1 80 ? 16.863 -2.072 -10.380 1.00 87.69 80 PRO A C 1
ATOM 548 O O . PRO A 1 80 ? 17.678 -2.542 -9.593 1.00 87.69 80 PRO A O 1
ATOM 551 N N . THR A 1 81 ? 15.569 -2.015 -10.099 1.00 82.19 81 THR A N 1
ATOM 552 C CA . THR A 1 81 ? 14.980 -2.620 -8.900 1.00 82.19 81 THR A CA 1
ATOM 553 C C . THR A 1 81 ? 14.054 -3.753 -9.318 1.00 82.19 81 THR A C 1
ATOM 555 O O . THR A 1 81 ? 13.691 -3.843 -10.488 1.00 82.19 81 THR A O 1
ATOM 558 N N . GLU A 1 82 ? 13.635 -4.622 -8.406 1.00 80.06 82 GLU A N 1
ATOM 559 C CA . GLU A 1 82 ? 12.539 -5.579 -8.614 1.00 80.06 82 GLU A CA 1
ATOM 560 C C . GLU A 1 82 ? 11.184 -5.068 -8.101 1.00 80.06 82 GLU A C 1
ATOM 562 O O . GLU A 1 82 ? 10.133 -5.647 -8.395 1.00 80.06 82 GLU A O 1
ATOM 567 N N . TRP A 1 83 ? 11.191 -3.948 -7.378 1.00 82.00 83 TRP A N 1
ATOM 568 C CA . TRP A 1 83 ? 9.993 -3.296 -6.871 1.00 82.00 83 TRP A CA 1
ATOM 569 C C . TRP A 1 83 ? 9.259 -2.603 -8.018 1.00 82.00 83 TRP A C 1
ATOM 571 O O . TRP A 1 83 ? 9.864 -1.938 -8.862 1.00 82.00 83 TRP A O 1
ATOM 581 N N . ARG A 1 84 ? 7.944 -2.817 -8.111 1.00 83.19 84 ARG A N 1
ATOM 582 C CA . ARG A 1 84 ? 7.146 -2.380 -9.271 1.00 83.19 84 ARG A CA 1
ATOM 583 C C . ARG A 1 84 ? 5.888 -1.620 -8.910 1.00 83.19 84 ARG A C 1
ATOM 585 O O . ARG A 1 84 ? 5.232 -1.160 -9.833 1.00 83.19 84 ARG A O 1
ATOM 592 N N . GLY A 1 85 ? 5.529 -1.506 -7.634 1.00 83.94 85 GLY A N 1
ATOM 593 C CA . GLY A 1 85 ? 4.322 -0.798 -7.240 1.00 83.94 85 GLY A CA 1
ATOM 594 C C . GLY A 1 85 ? 4.244 -0.395 -5.784 1.00 83.94 85 GLY A C 1
ATOM 595 O O . GLY A 1 85 ? 4.946 -0.929 -4.925 1.00 83.94 85 GLY A O 1
ATOM 596 N N . MET A 1 86 ? 3.362 0.567 -5.555 1.00 85.88 86 MET A N 1
ATOM 597 C CA . MET A 1 86 ? 2.941 1.067 -4.259 1.00 85.88 86 MET A CA 1
ATOM 598 C C . MET A 1 86 ? 1.421 1.175 -4.261 1.00 85.88 86 MET A C 1
ATOM 600 O O . MET A 1 86 ? 0.816 1.497 -5.285 1.00 85.88 86 MET A O 1
ATOM 604 N N . ALA A 1 87 ? 0.824 0.910 -3.113 1.00 86.38 87 ALA A N 1
ATOM 605 C CA . ALA A 1 87 ? -0.606 1.038 -2.921 1.00 86.38 87 ALA A CA 1
ATOM 606 C C . ALA A 1 87 ? -0.858 1.762 -1.607 1.00 86.38 87 ALA A C 1
ATOM 608 O O . ALA A 1 87 ? -0.004 1.787 -0.721 1.00 86.38 87 ALA A O 1
ATOM 609 N N . THR A 1 88 ? -2.034 2.353 -1.478 1.00 81.44 88 THR A N 1
ATOM 610 C CA . THR A 1 88 ? -2.452 3.040 -0.259 1.00 81.44 88 THR A CA 1
ATOM 611 C C . THR A 1 88 ? -3.852 2.572 0.095 1.00 81.44 88 THR A C 1
ATOM 613 O O . THR A 1 88 ? -4.751 2.569 -0.742 1.00 81.44 88 THR A O 1
ATOM 616 N N . SER A 1 89 ? -4.041 2.136 1.338 1.00 76.38 89 SER A N 1
ATOM 617 C CA . SER A 1 89 ? -5.339 1.716 1.855 1.00 76.38 89 SER A CA 1
ATOM 618 C C . SER A 1 89 ? -5.623 2.455 3.153 1.00 76.38 89 SER A C 1
ATOM 620 O O . SER A 1 89 ? -4.816 2.492 4.078 1.00 76.38 89 SER A O 1
ATOM 622 N N . GLY A 1 90 ? -6.774 3.109 3.221 1.00 69.69 90 GLY A N 1
ATOM 623 C CA . GLY A 1 90 ? -7.125 3.947 4.355 1.00 69.69 90 GLY A CA 1
ATOM 624 C C . GLY A 1 90 ? -8.504 4.565 4.205 1.00 69.69 90 GLY A C 1
ATOM 625 O O . GLY A 1 90 ? -9.133 4.514 3.146 1.00 69.69 90 GLY A O 1
ATOM 626 N N . LYS A 1 91 ? -8.986 5.156 5.295 1.00 58.16 91 LYS A N 1
ATOM 627 C CA . LYS A 1 91 ? -10.288 5.816 5.336 1.00 58.16 91 LYS A CA 1
ATOM 628 C C . LYS A 1 91 ? -10.193 7.198 4.677 1.00 58.16 91 LYS A C 1
ATOM 630 O O . LYS A 1 91 ? -9.324 7.982 5.038 1.00 58.16 91 LYS A O 1
ATOM 635 N N . GLY A 1 92 ? -11.100 7.496 3.746 1.00 52.22 92 GLY A N 1
ATOM 636 C CA . GLY A 1 92 ? -11.131 8.760 2.987 1.00 52.22 92 GLY A CA 1
ATOM 637 C C . GLY A 1 92 ? -11.126 8.573 1.466 1.00 52.22 92 GLY A C 1
ATOM 638 O O . GLY A 1 92 ? -11.434 9.510 0.734 1.00 52.22 92 GLY A O 1
ATOM 639 N N . GLY A 1 93 ? -10.825 7.359 0.991 1.00 55.38 93 GLY A N 1
ATOM 640 C CA . GLY A 1 93 ? -11.041 6.947 -0.395 1.00 55.38 93 GLY A CA 1
ATOM 641 C C . GLY A 1 93 ? -12.490 6.537 -0.683 1.00 55.38 93 GLY A C 1
ATOM 642 O O . GLY A 1 93 ? -13.370 6.631 0.169 1.00 55.38 93 GLY A O 1
ATOM 643 N N . ARG A 1 94 ? -12.733 6.054 -1.907 1.00 55.31 94 ARG A N 1
ATOM 644 C CA . ARG A 1 94 ? -14.061 5.604 -2.370 1.00 55.31 94 ARG A CA 1
ATOM 645 C C . ARG A 1 94 ? -14.387 4.155 -1.979 1.00 55.31 94 ARG A C 1
ATOM 647 O O . ARG A 1 94 ? -15.515 3.724 -2.175 1.00 55.31 94 ARG A O 1
ATOM 654 N N . SER A 1 95 ? -13.408 3.415 -1.459 1.00 60.88 95 SER A N 1
ATOM 655 C CA . SER A 1 95 ? -13.519 1.982 -1.172 1.00 60.88 95 SER A CA 1
ATOM 656 C C . SER A 1 95 ? -13.903 1.724 0.285 1.00 60.88 95 SER A C 1
ATOM 658 O O . SER A 1 95 ? -13.351 2.337 1.201 1.00 60.88 95 SER A O 1
ATOM 660 N N . LEU A 1 96 ? -14.825 0.784 0.502 1.00 57.47 96 LEU A N 1
ATOM 661 C CA . LEU A 1 96 ? -15.182 0.300 1.835 1.00 57.47 96 LEU A CA 1
ATOM 662 C C . LEU A 1 96 ? -14.031 -0.535 2.411 1.00 57.47 96 LEU A C 1
ATOM 664 O O . LEU A 1 96 ? -13.493 -1.404 1.729 1.00 57.47 96 LEU A O 1
ATOM 668 N N . SER A 1 97 ? -13.652 -0.285 3.666 1.00 62.50 97 SER A N 1
ATOM 669 C CA . SER A 1 97 ? -12.538 -0.987 4.309 1.00 62.50 97 SER A CA 1
ATOM 670 C C . SER A 1 97 ? -12.850 -1.351 5.766 1.00 62.50 97 SER A C 1
ATOM 672 O O . SER A 1 97 ? -13.448 -0.547 6.489 1.00 62.50 97 SER A O 1
ATOM 674 N N . PRO A 1 98 ? -12.445 -2.548 6.236 1.00 56.06 98 PRO A N 1
ATOM 675 C CA . PRO A 1 98 ? -12.511 -2.915 7.651 1.00 56.06 98 PRO A CA 1
ATOM 676 C C . PRO A 1 98 ? -11.480 -2.174 8.525 1.00 56.06 98 PRO A C 1
ATOM 678 O O . PRO A 1 98 ? -11.601 -2.202 9.751 1.00 56.06 98 PRO A O 1
ATOM 681 N N . ALA A 1 99 ? -10.502 -1.501 7.913 1.00 57.06 99 ALA A N 1
ATOM 682 C CA . ALA A 1 99 ? -9.374 -0.841 8.568 1.00 57.06 99 ALA A CA 1
ATOM 683 C C . ALA A 1 9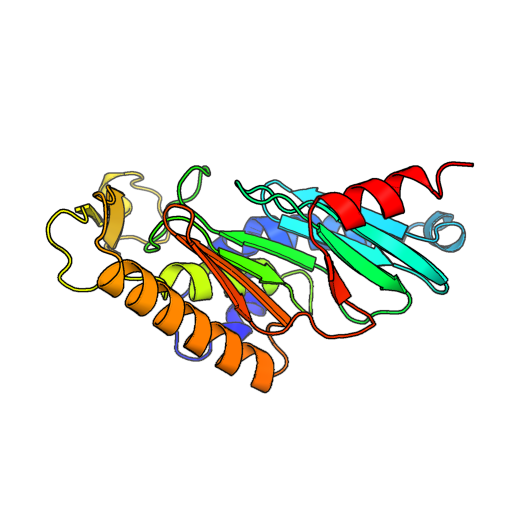9 ? -9.748 0.404 9.395 1.00 57.06 99 ALA A C 1
ATOM 685 O O . ALA A 1 99 ? -10.694 1.128 9.067 1.00 57.06 99 ALA A O 1
ATOM 686 N N . LEU A 1 100 ? -8.947 0.711 10.422 1.00 58.34 100 LEU A N 1
ATOM 687 C CA . LEU A 1 100 ? -8.798 2.082 10.931 1.00 58.34 100 LEU A CA 1
ATOM 688 C C . LEU A 1 100 ? -8.026 2.931 9.884 1.00 58.34 100 LEU A C 1
ATOM 690 O O . LEU A 1 100 ? -7.397 2.357 8.994 1.00 58.34 100 LEU A O 1
ATOM 694 N N . PRO A 1 101 ? -8.104 4.279 9.882 1.00 49.84 101 PRO A N 1
ATOM 695 C CA . PRO A 1 101 ? -7.391 5.074 8.884 1.00 49.84 101 PRO A CA 1
ATOM 696 C C . PRO A 1 101 ? -5.881 4.782 8.872 1.00 49.84 101 PRO A C 1
ATOM 698 O O . PRO A 1 101 ? -5.274 4.804 9.933 1.00 49.84 101 PRO A O 1
ATOM 701 N N . THR A 1 102 ? -5.403 4.565 7.633 1.00 53.97 102 THR A N 1
ATOM 702 C CA . THR A 1 102 ? -4.064 4.713 7.015 1.00 53.97 102 THR A CA 1
ATOM 703 C C . THR A 1 102 ? -2.996 3.598 7.130 1.00 53.97 102 THR A C 1
ATOM 705 O O . THR A 1 102 ? -2.232 3.461 8.075 1.00 53.97 102 THR A O 1
ATOM 708 N N . ALA A 1 103 ? -2.820 2.850 6.033 1.00 48.72 103 ALA A N 1
ATOM 709 C CA . ALA A 1 103 ? -1.606 2.095 5.719 1.00 48.72 103 ALA A CA 1
ATOM 710 C C . ALA A 1 103 ? -1.219 2.275 4.240 1.00 48.72 103 ALA A C 1
ATOM 712 O O . ALA A 1 103 ? -2.032 2.097 3.335 1.00 48.72 103 ALA A O 1
ATOM 713 N N . SER A 1 104 ? 0.047 2.580 3.984 1.00 52.38 104 SER A N 1
ATOM 714 C CA . SER A 1 104 ? 0.653 2.607 2.652 1.00 52.38 104 SER A CA 1
ATOM 715 C C . SER A 1 104 ? 1.670 1.471 2.562 1.00 52.38 104 SER A C 1
ATOM 717 O O . SER A 1 104 ? 2.800 1.639 3.027 1.00 52.38 104 SER A O 1
ATOM 719 N N . PRO A 1 105 ? 1.320 0.276 2.061 1.00 48.38 105 PRO A N 1
ATOM 720 C CA . PRO A 1 105 ? 2.330 -0.732 1.768 1.00 48.38 105 PRO A CA 1
ATOM 721 C C . PRO A 1 105 ? 3.128 -0.410 0.502 1.00 48.38 105 PRO A C 1
ATOM 723 O O . PRO A 1 105 ? 2.680 0.249 -0.438 1.00 48.38 105 PRO A O 1
ATOM 726 N N . TYR A 1 106 ? 4.283 -1.044 0.416 1.00 49.41 106 TYR A N 1
ATOM 727 C CA . TYR A 1 106 ? 5.092 -1.125 -0.790 1.00 49.41 106 TYR A CA 1
ATOM 728 C C . TYR A 1 106 ? 5.300 -2.616 -1.074 1.00 49.41 106 TYR A C 1
ATOM 730 O O . TYR A 1 106 ? 5.690 -3.278 -0.114 1.00 49.41 106 TYR A O 1
ATOM 738 N N . TRP A 1 107 ? 5.052 -3.141 -2.312 1.00 45.00 107 TRP A N 1
ATOM 739 C CA . TRP A 1 107 ? 5.739 -4.348 -2.885 1.00 45.00 107 TRP A CA 1
ATOM 740 C C . TRP A 1 107 ? 5.589 -4.920 -4.292 1.00 45.00 107 TRP A C 1
ATOM 742 O O . TRP A 1 107 ? 4.783 -4.497 -5.114 1.00 45.00 107 TRP A O 1
ATOM 752 N N . LYS A 1 108 ? 6.527 -5.880 -4.509 1.00 34.34 108 LYS A N 1
ATOM 753 C CA . LYS A 1 108 ? 6.763 -6.868 -5.572 1.00 34.34 108 LYS A CA 1
ATOM 754 C C . LYS A 1 108 ? 5.490 -7.414 -6.194 1.00 34.34 108 LYS A C 1
ATOM 756 O O . LYS A 1 108 ? 4.581 -7.871 -5.516 1.00 34.34 108 LYS A O 1
ATOM 761 N N . MET A 1 109 ? 5.551 -7.451 -7.524 1.00 44.66 109 MET A N 1
ATOM 762 C CA . MET A 1 109 ? 4.450 -7.638 -8.459 1.00 44.66 109 MET A CA 1
ATOM 763 C C . MET A 1 109 ? 3.303 -6.649 -8.225 1.00 44.66 109 MET A C 1
ATOM 765 O O . MET A 1 109 ? 2.510 -6.731 -7.302 1.00 44.66 109 MET A O 1
ATOM 769 N N . ARG A 1 110 ? 3.205 -5.735 -9.185 1.00 58.84 110 ARG A N 1
ATOM 770 C CA . ARG A 1 110 ? 2.306 -4.587 -9.312 1.00 58.84 110 ARG A CA 1
ATOM 771 C C . ARG A 1 110 ? 0.867 -4.756 -8.796 1.00 58.84 110 ARG A C 1
ATOM 773 O O . ARG A 1 110 ? 0.286 -3.809 -8.288 1.00 58.84 110 ARG A O 1
ATOM 780 N N . ARG A 1 111 ? 0.304 -5.959 -8.940 1.00 60.50 111 ARG A N 1
ATOM 781 C CA . ARG A 1 111 ? -1.064 -6.334 -8.540 1.00 60.50 111 ARG A CA 1
ATOM 782 C C . ARG A 1 111 ? -1.209 -6.689 -7.055 1.00 60.50 111 ARG A C 1
ATOM 784 O O . ARG A 1 111 ? -2.306 -6.625 -6.523 1.00 60.50 111 ARG A O 1
ATOM 791 N N . HIS A 1 112 ? -0.128 -7.116 -6.408 1.00 78.69 112 HIS A N 1
ATOM 792 C CA . HIS A 1 112 ? -0.128 -7.613 -5.033 1.00 78.69 112 HIS A CA 1
ATOM 793 C C . HIS A 1 112 ? -0.064 -6.494 -3.996 1.00 78.69 112 HIS A C 1
ATOM 795 O O . HIS A 1 112 ? -0.524 -6.704 -2.878 1.00 78.69 112 HIS A O 1
ATOM 801 N N . ALA A 1 113 ? 0.455 -5.318 -4.371 1.00 83.06 113 ALA A N 1
ATOM 802 C CA . ALA A 1 113 ? 0.547 -4.157 -3.488 1.00 83.06 113 ALA A CA 1
ATOM 803 C C . ALA A 1 113 ? -0.830 -3.732 -2.944 1.00 83.06 113 ALA A C 1
ATOM 805 O O . ALA A 1 113 ? -0.961 -3.531 -1.743 1.00 83.06 113 ALA A O 1
ATOM 806 N N . ASP A 1 114 ? -1.853 -3.686 -3.799 1.00 86.69 114 ASP A N 1
ATOM 807 C CA . ASP A 1 114 ? -3.239 -3.303 -3.465 1.00 86.69 114 ASP A CA 1
ATOM 808 C C . ASP A 1 114 ? -3.868 -4.277 -2.438 1.00 86.69 114 ASP A C 1
ATOM 810 O O . ASP A 1 114 ? -4.357 -3.897 -1.367 1.00 86.69 114 ASP A O 1
ATOM 814 N N . VAL A 1 115 ? -3.695 -5.583 -2.679 1.00 89.06 115 VAL A N 1
ATOM 815 C CA . VAL A 1 115 ? -4.141 -6.643 -1.759 1.00 89.06 115 VAL A CA 1
ATOM 816 C C . VAL A 1 115 ? -3.392 -6.569 -0.430 1.00 89.06 115 VAL A C 1
ATOM 818 O O . VAL A 1 115 ? -4.010 -6.647 0.631 1.00 89.06 115 VAL A O 1
ATOM 821 N N . ALA A 1 116 ? -2.069 -6.400 -0.464 1.00 89.56 116 ALA A N 1
ATOM 822 C CA . ALA A 1 116 ? -1.270 -6.239 0.744 1.00 89.56 116 ALA A CA 1
ATOM 823 C C . ALA A 1 116 ? -1.688 -4.987 1.529 1.00 89.56 116 ALA A C 1
ATOM 825 O O . ALA A 1 116 ? -1.744 -5.040 2.755 1.00 89.56 116 ALA A O 1
ATOM 826 N N . ALA A 1 117 ? -2.060 -3.901 0.842 1.00 87.06 117 ALA A N 1
ATOM 827 C CA . ALA A 1 117 ? -2.529 -2.658 1.462 1.00 87.06 117 ALA A CA 1
ATOM 828 C C . ALA A 1 117 ? -3.790 -2.902 2.242 1.00 87.06 117 ALA A C 1
ATOM 830 O O . ALA A 1 117 ? -3.874 -2.567 3.418 1.00 87.06 117 ALA A O 1
ATOM 831 N N . THR A 1 118 ? -4.735 -3.550 1.578 1.00 87.38 118 THR A N 1
ATOM 832 C CA . THR A 1 118 ? -6.025 -3.899 2.146 1.00 87.38 118 THR A CA 1
ATOM 833 C C . THR A 1 118 ? -5.864 -4.793 3.374 1.00 87.38 118 THR A C 1
ATOM 835 O O . THR A 1 118 ? -6.493 -4.545 4.401 1.00 87.38 118 THR A O 1
ATOM 838 N N . LEU A 1 119 ? -4.992 -5.802 3.309 1.00 90.31 119 LEU A N 1
ATOM 839 C CA . LEU A 1 119 ? -4.754 -6.723 4.422 1.00 90.31 119 LEU A CA 1
ATOM 840 C C . LEU A 1 119 ? -4.042 -6.049 5.600 1.00 90.31 119 LEU A C 1
ATOM 842 O O . LEU A 1 119 ? -4.468 -6.214 6.741 1.00 90.31 119 LEU A O 1
ATOM 846 N N . ILE A 1 120 ? -2.982 -5.283 5.330 1.00 89.81 120 ILE A N 1
ATOM 847 C CA . ILE A 1 120 ? -2.198 -4.588 6.358 1.00 89.81 120 ILE A CA 1
ATOM 848 C C . ILE A 1 120 ? -3.046 -3.509 7.026 1.00 89.81 120 ILE A C 1
ATOM 850 O O . ILE A 1 120 ? -3.153 -3.513 8.251 1.00 89.81 120 ILE A O 1
ATOM 854 N N . ALA A 1 121 ? -3.725 -2.660 6.250 1.00 85.69 121 ALA A N 1
ATOM 855 C CA . ALA A 1 121 ? -4.664 -1.677 6.787 1.00 85.69 121 ALA A CA 1
ATOM 856 C C . ALA A 1 121 ? -5.749 -2.366 7.624 1.00 85.69 121 ALA A C 1
ATOM 858 O O . ALA A 1 121 ? -6.010 -1.964 8.753 1.00 85.69 121 ALA A O 1
ATOM 859 N N . GLY A 1 122 ? -6.340 -3.450 7.110 1.00 85.31 122 GLY A N 1
ATOM 860 C CA . GLY A 1 122 ? -7.361 -4.224 7.818 1.00 85.31 122 GLY A CA 1
ATOM 861 C C . GLY A 1 122 ? -6.881 -4.844 9.135 1.00 85.31 122 GLY A C 1
ATOM 862 O O . GLY A 1 122 ? -7.707 -5.130 9.998 1.00 85.31 122 GLY A O 1
ATOM 863 N N . SER A 1 123 ? -5.570 -5.037 9.302 1.00 88.56 123 SER A N 1
ATOM 864 C CA . SER A 1 123 ? -4.956 -5.512 10.549 1.00 88.56 123 SER A CA 1
ATOM 865 C C . SER A 1 123 ? -4.559 -4.398 11.524 1.00 88.56 123 SER A C 1
ATOM 867 O O . SER A 1 123 ? -4.310 -4.692 12.692 1.00 88.56 123 SER A O 1
ATOM 869 N N . VAL A 1 124 ? -4.551 -3.133 11.084 1.00 86.12 124 VAL A N 1
ATOM 870 C CA . VAL A 1 124 ? -4.504 -1.967 11.978 1.00 86.12 124 VAL A CA 1
ATOM 871 C C . VAL A 1 124 ? -5.903 -1.790 12.568 1.00 86.12 124 VAL A C 1
ATOM 873 O O . VAL A 1 124 ? -6.746 -1.056 12.048 1.00 86.12 124 VAL A O 1
ATOM 876 N N . ASP A 1 125 ? -6.174 -2.531 13.639 1.00 80.62 125 ASP A N 1
ATOM 877 C CA . ASP A 1 125 ? -7.467 -2.549 14.321 1.00 80.62 125 ASP A CA 1
ATOM 878 C C . ASP A 1 125 ? -7.291 -2.469 15.842 1.00 80.62 125 ASP A C 1
ATOM 880 O O . ASP A 1 125 ? -6.286 -2.904 16.404 1.00 80.62 125 ASP A O 1
ATOM 884 N N . CYS A 1 126 ? -8.309 -1.933 16.513 1.00 78.75 126 CYS A N 1
ATOM 885 C CA . CYS A 1 126 ? -8.378 -1.812 17.968 1.00 78.75 126 CYS A CA 1
ATOM 886 C C . CYS A 1 126 ? -9.622 -2.553 18.473 1.00 78.75 126 CYS A C 1
ATOM 888 O O . CYS A 1 126 ? -10.639 -1.910 18.772 1.00 78.75 126 CYS A O 1
ATOM 890 N N . PRO A 1 127 ? -9.595 -3.895 18.554 1.00 71.25 127 PRO A N 1
ATOM 891 C CA . PRO A 1 127 ? -10.751 -4.657 19.004 1.00 71.25 127 PRO A CA 1
ATOM 892 C C . PRO A 1 127 ? -11.153 -4.227 20.420 1.00 71.25 127 PRO A C 1
ATOM 894 O O . PRO A 1 127 ? -10.335 -4.184 21.336 1.00 71.25 127 PRO A O 1
ATOM 897 N N . GLY A 1 128 ? -12.428 -3.873 20.592 1.00 68.44 128 GLY A N 1
ATOM 898 C CA . GLY A 1 128 ? -12.966 -3.414 21.876 1.00 68.44 128 GLY A CA 1
ATOM 899 C C . GLY A 1 128 ? -12.720 -1.937 22.204 1.00 68.44 128 GLY A C 1
ATOM 900 O O . GLY A 1 128 ? -13.130 -1.493 23.276 1.00 68.44 128 GLY A O 1
ATOM 901 N N . ALA A 1 129 ? -12.113 -1.145 21.309 1.00 73.44 129 ALA A N 1
ATOM 902 C CA . ALA A 1 129 ? -12.062 0.305 21.486 1.00 73.44 129 ALA A CA 1
ATOM 903 C C . ALA A 1 129 ? -13.477 0.903 21.439 1.00 73.44 129 ALA A C 1
ATOM 905 O O . ALA A 1 129 ? -14.174 0.839 20.421 1.00 73.44 129 ALA A O 1
ATOM 906 N N . ALA A 1 130 ? -13.899 1.501 22.554 1.00 72.62 130 ALA A N 1
ATOM 907 C CA . ALA A 1 130 ? -15.192 2.159 22.652 1.00 72.62 130 ALA A CA 1
ATOM 908 C C . ALA A 1 130 ? -15.315 3.260 21.587 1.00 72.62 130 ALA A C 1
ATOM 910 O O . ALA A 1 130 ? -14.457 4.131 21.489 1.00 72.62 130 ALA A O 1
ATOM 911 N N . GLY A 1 131 ? -16.395 3.224 20.801 1.00 75.00 131 GLY A N 1
ATOM 912 C CA . GLY A 1 131 ? -16.727 4.263 19.823 1.00 75.00 131 GLY A CA 1
ATOM 913 C C . GLY A 1 131 ? -16.271 4.005 18.383 1.00 75.00 131 GLY A C 1
ATOM 914 O O . GLY A 1 131 ? -16.684 4.766 17.506 1.00 75.00 131 GLY A O 1
ATOM 915 N N . VAL A 1 132 ? -15.495 2.946 18.099 1.00 80.81 132 VAL A N 1
ATOM 916 C CA . VAL A 1 132 ? -15.282 2.500 16.708 1.00 80.81 132 VAL A CA 1
ATOM 917 C C . VAL A 1 132 ? -16.606 1.950 16.181 1.00 80.81 132 VAL A C 1
ATOM 919 O O . VAL A 1 132 ? -17.136 0.972 16.705 1.00 80.81 132 VAL A O 1
ATOM 922 N N . LYS A 1 133 ? -17.166 2.593 15.154 1.00 83.38 133 LYS A N 1
ATOM 923 C CA . LYS A 1 133 ? -18.421 2.160 14.530 1.00 83.38 133 LYS A CA 1
ATOM 924 C C . LYS A 1 133 ? -18.100 1.353 13.287 1.00 83.38 133 LYS A C 1
ATOM 926 O O . LYS A 1 133 ? -17.438 1.868 12.381 1.00 83.38 133 LYS A O 1
ATOM 931 N N . LYS A 1 134 ? -18.618 0.128 13.233 1.00 86.75 134 LYS A N 1
ATOM 932 C CA . LYS A 1 134 ? -18.596 -0.715 12.040 1.00 86.75 134 LYS A CA 1
ATOM 933 C C . LYS A 1 134 ? -20.023 -1.087 11.643 1.00 86.75 134 LYS A C 1
ATOM 935 O O . LYS A 1 134 ? -20.870 -1.255 12.518 1.00 86.75 134 LYS A O 1
ATOM 940 N N . VAL A 1 135 ? -20.279 -1.197 10.347 1.00 88.31 135 VAL A N 1
ATOM 941 C CA . VAL A 1 135 ? -21.562 -1.653 9.783 1.00 88.31 135 VAL A CA 1
ATOM 942 C C . VAL A 1 135 ? -21.288 -2.672 8.677 1.00 88.31 135 VAL A C 1
ATOM 944 O O . VAL A 1 135 ? -20.188 -2.646 8.122 1.00 88.31 135 VAL A O 1
ATOM 947 N N . PRO A 1 136 ? -22.223 -3.578 8.356 1.00 91.81 136 PRO A N 1
ATOM 948 C CA . PRO A 1 136 ? -22.112 -4.433 7.178 1.00 91.81 136 PRO A CA 1
ATOM 949 C C . PRO A 1 136 ? -21.872 -3.609 5.909 1.00 91.81 136 PRO A C 1
ATOM 951 O O . PRO A 1 136 ? -22.503 -2.573 5.709 1.00 91.81 136 PRO A O 1
ATOM 954 N N . ALA A 1 137 ? -20.980 -4.068 5.033 1.00 89.19 137 ALA A N 1
ATOM 955 C CA . ALA A 1 137 ? -20.685 -3.371 3.784 1.00 89.19 137 ALA A CA 1
ATOM 956 C C . ALA A 1 137 ? -21.934 -3.205 2.904 1.00 89.19 137 ALA A C 1
ATOM 958 O O . ALA A 1 137 ? -22.149 -2.126 2.353 1.00 89.19 137 ALA A O 1
ATOM 959 N N . ARG A 1 138 ? -22.800 -4.228 2.867 1.00 91.62 138 ARG A N 1
ATOM 960 C CA . ARG A 1 138 ? -24.078 -4.203 2.137 1.00 91.62 138 ARG A CA 1
ATOM 961 C C . ARG A 1 138 ? -25.036 -3.082 2.562 1.00 91.62 138 ARG A C 1
ATOM 963 O O . ARG A 1 138 ? -25.881 -2.681 1.771 1.00 91.62 138 ARG A O 1
ATOM 970 N N . ASP A 1 139 ? -24.922 -2.597 3.800 1.00 91.00 139 ASP A N 1
ATOM 971 C CA . ASP A 1 139 ? -25.793 -1.536 4.321 1.00 91.00 139 ASP A CA 1
ATOM 972 C C . ASP A 1 139 ? -25.351 -0.151 3.815 1.00 91.00 139 ASP A C 1
ATOM 974 O O . ASP A 1 139 ? -26.122 0.807 3.871 1.00 91.00 139 ASP A O 1
ATOM 978 N N . LEU A 1 140 ? -24.110 -0.037 3.326 1.00 86.88 140 LEU A N 1
ATOM 979 C CA . LEU A 1 140 ? -23.563 1.169 2.699 1.00 86.88 140 LEU A CA 1
ATOM 980 C C . LEU A 1 140 ? -23.636 1.101 1.173 1.00 86.88 140 LEU A C 1
ATOM 982 O O . LEU A 1 140 ? -23.948 2.100 0.530 1.00 86.88 140 LEU A O 1
ATOM 986 N N . ASP A 1 141 ? -23.334 -0.068 0.614 1.00 85.75 141 ASP A N 1
ATOM 987 C CA . ASP A 1 141 ? -23.387 -0.358 -0.813 1.00 85.75 141 ASP A CA 1
ATOM 988 C C . ASP A 1 141 ? -23.963 -1.771 -1.010 1.00 85.75 141 ASP A C 1
ATOM 990 O O . ASP A 1 141 ? -23.256 -2.754 -0.758 1.00 85.75 141 ASP A O 1
ATOM 994 N N . PRO A 1 142 ? -25.235 -1.900 -1.436 1.00 87.50 142 PRO A N 1
ATOM 995 C CA . PRO A 1 142 ? -25.888 -3.192 -1.642 1.00 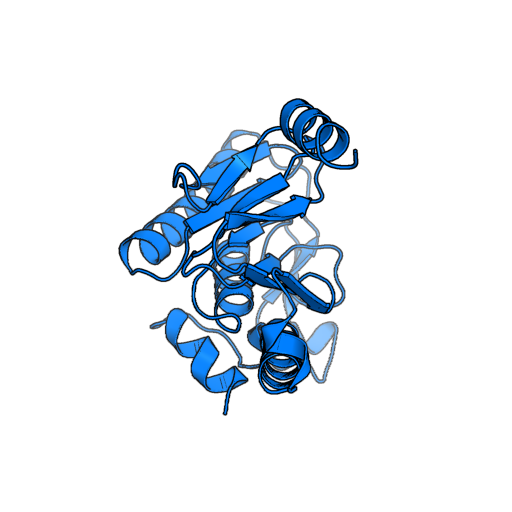87.50 142 PRO A CA 1
ATOM 996 C C . PRO A 1 142 ? -25.166 -4.114 -2.630 1.00 87.50 142 PRO A C 1
ATOM 998 O O . PRO A 1 142 ? -25.305 -5.333 -2.521 1.00 87.50 142 PRO A O 1
ATOM 1001 N N . ASP A 1 143 ? -24.387 -3.544 -3.553 1.00 87.31 143 ASP A N 1
ATOM 1002 C CA . ASP A 1 143 ? -23.623 -4.279 -4.563 1.00 87.31 143 ASP A CA 1
ATOM 1003 C C . ASP A 1 143 ? -22.190 -4.594 -4.095 1.00 87.31 143 ASP A C 1
ATOM 1005 O O . ASP A 1 143 ? -21.391 -5.161 -4.848 1.00 87.31 143 ASP A O 1
ATOM 1009 N N . SER A 1 144 ? -21.850 -4.267 -2.840 1.00 86.00 144 SER A N 1
ATOM 1010 C CA . SER A 1 144 ? -20.530 -4.531 -2.281 1.00 86.00 144 SER A CA 1
ATOM 1011 C C . SER A 1 144 ? -20.211 -6.023 -2.257 1.00 86.00 144 SER A C 1
ATOM 1013 O O . SER A 1 144 ? -20.904 -6.849 -1.657 1.00 86.00 144 SER A O 1
ATOM 1015 N N . ASP A 1 145 ? -19.048 -6.352 -2.803 1.00 88.06 145 ASP A N 1
ATOM 1016 C CA . ASP A 1 145 ? -18.458 -7.685 -2.792 1.00 88.06 145 ASP A CA 1
ATOM 1017 C C . ASP A 1 145 ? -18.032 -8.163 -1.389 1.00 88.06 145 ASP A C 1
ATOM 1019 O O . ASP A 1 145 ? -17.740 -9.345 -1.189 1.00 88.06 145 ASP A O 1
ATOM 1023 N N . LEU A 1 146 ? -18.022 -7.265 -0.400 1.00 86.94 146 LEU A N 1
ATOM 1024 C CA . LEU A 1 146 ? -17.762 -7.580 1.003 1.00 86.94 146 LEU A CA 1
ATOM 1025 C C . LEU A 1 146 ? -19.004 -8.127 1.736 1.00 86.94 146 LEU A C 1
ATOM 1027 O O . LEU A 1 146 ? -18.849 -8.794 2.764 1.00 86.94 146 LEU A O 1
ATOM 1031 N N . GLY A 1 147 ? -20.220 -7.889 1.229 1.00 89.62 147 GLY A N 1
ATOM 1032 C CA . GLY A 1 147 ? -21.469 -8.422 1.788 1.00 89.62 147 GLY A CA 1
ATOM 1033 C C . GLY A 1 147 ? -21.699 -8.062 3.265 1.00 89.62 147 GLY A C 1
ATOM 1034 O O . GLY A 1 147 ? -21.720 -6.890 3.635 1.00 89.62 147 GLY A O 1
ATOM 1035 N N . ASP A 1 148 ? -21.869 -9.071 4.129 1.00 91.19 148 ASP A N 1
ATOM 1036 C CA . ASP A 1 148 ? -22.098 -8.889 5.581 1.00 91.19 148 ASP A CA 1
ATOM 1037 C C . ASP A 1 148 ? -20.872 -8.424 6.369 1.00 91.19 148 ASP A C 1
ATOM 1039 O O . ASP A 1 148 ? -20.950 -8.194 7.578 1.00 91.19 148 ASP A O 1
ATOM 1043 N N . ARG A 1 149 ? -19.705 -8.331 5.727 1.00 88.88 149 ARG A N 1
ATOM 1044 C CA . ARG A 1 149 ? -18.477 -7.995 6.441 1.00 88.88 149 ARG A CA 1
ATOM 1045 C C . ARG A 1 149 ? -18.549 -6.584 6.990 1.00 88.88 149 ARG A C 1
ATOM 1047 O O . ARG A 1 149 ? -18.929 -5.644 6.299 1.00 88.88 149 ARG A O 1
ATOM 1054 N N . LEU A 1 150 ? -18.140 -6.461 8.247 1.00 87.75 150 LEU A N 1
ATOM 1055 C CA . LEU A 1 150 ? -18.121 -5.195 8.954 1.00 87.75 150 LEU A CA 1
ATOM 1056 C C . LEU A 1 150 ? -17.017 -4.291 8.402 1.00 87.75 150 LEU A C 1
ATOM 1058 O O . LEU A 1 150 ? -15.843 -4.664 8.395 1.00 87.75 150 LEU A O 1
ATOM 1062 N N . VAL A 1 151 ? -17.401 -3.086 7.997 1.00 85.38 151 VAL A N 1
ATOM 1063 C CA . VAL A 1 151 ? -16.506 -2.027 7.526 1.00 85.38 151 VAL A CA 1
ATOM 1064 C C . VAL A 1 151 ? -16.556 -0.837 8.472 1.00 85.38 151 VAL A C 1
ATOM 1066 O O . VAL A 1 151 ? -17.596 -0.531 9.059 1.00 85.38 151 VAL A O 1
ATOM 1069 N N . THR A 1 152 ? -15.418 -0.177 8.664 1.00 84.06 152 THR A N 1
ATOM 1070 C CA . THR A 1 152 ? -15.267 0.888 9.658 1.00 84.06 152 THR A CA 1
ATOM 1071 C C . THR A 1 152 ? -15.804 2.212 9.116 1.00 84.06 152 THR A C 1
ATOM 1073 O O . THR A 1 152 ? -15.246 2.799 8.193 1.00 84.06 152 THR A O 1
ATOM 1076 N N . VAL A 1 153 ? -16.866 2.740 9.733 1.00 84.50 153 VAL A N 1
ATOM 1077 C CA . VAL A 1 153 ? -17.509 4.008 9.328 1.00 84.50 153 VAL A CA 1
ATOM 1078 C C . VAL A 1 153 ? -17.138 5.183 10.224 1.00 84.50 153 VAL A C 1
ATOM 1080 O O . VAL A 1 153 ? -17.107 6.328 9.772 1.00 84.50 153 VAL A O 1
ATOM 1083 N N . ALA A 1 154 ? -16.767 4.940 11.482 1.00 81.88 154 ALA A N 1
ATOM 1084 C CA . ALA A 1 154 ? -16.296 5.978 12.398 1.00 81.88 154 ALA A CA 1
ATOM 1085 C C . ALA A 1 154 ? -15.190 5.444 13.305 1.00 81.88 154 ALA A C 1
ATOM 1087 O O . ALA A 1 154 ? -15.282 4.324 13.800 1.00 81.88 154 ALA A O 1
ATOM 1088 N N . VAL A 1 155 ? -14.173 6.272 13.528 1.00 82.31 155 VAL A N 1
ATOM 1089 C CA . VAL A 1 155 ? -13.088 6.006 14.474 1.00 82.31 155 VAL A CA 1
ATOM 1090 C C . VAL A 1 155 ? -13.061 7.194 15.434 1.00 82.31 155 VAL A C 1
ATOM 1092 O O . VAL A 1 155 ? -13.015 8.328 14.952 1.00 82.31 155 VAL A O 1
ATOM 1095 N N . PRO A 1 156 ? -13.207 6.973 16.749 1.00 85.19 156 PRO A N 1
ATOM 1096 C CA . PRO A 1 156 ? -13.116 8.032 17.742 1.00 85.19 156 PRO A CA 1
ATOM 1097 C C . PRO A 1 156 ? -11.647 8.388 17.970 1.00 85.19 156 PRO A C 1
ATOM 1099 O O . PRO A 1 156 ? -10.764 7.635 17.571 1.00 85.19 156 PRO A O 1
ATOM 1102 N N . GLN A 1 157 ? -11.393 9.476 18.695 1.00 87.81 157 GLN A N 1
ATOM 1103 C CA . GLN A 1 157 ? -10.044 9.777 19.160 1.00 87.81 157 GLN A CA 1
ATOM 1104 C C . GLN A 1 157 ? -9.538 8.634 20.055 1.00 87.81 157 GLN A C 1
ATOM 1106 O O . GLN A 1 157 ? -10.024 8.441 21.170 1.00 87.81 157 GLN A O 1
ATOM 1111 N N . LEU A 1 158 ? -8.579 7.864 19.548 1.00 87.62 158 LEU A N 1
ATOM 1112 C CA . LEU A 1 158 ? -7.938 6.772 20.278 1.00 87.62 158 LEU A CA 1
ATOM 1113 C C . LEU A 1 158 ? -6.892 7.290 21.275 1.00 87.62 158 LEU A C 1
ATOM 1115 O O . LEU A 1 158 ? -6.215 8.289 21.028 1.00 87.62 158 LEU A O 1
ATOM 1119 N N . GLY A 1 159 ? -6.740 6.580 22.394 1.00 90.12 159 GLY A N 1
ATOM 1120 C CA . GLY A 1 159 ? -5.652 6.818 23.340 1.00 90.12 159 GLY A CA 1
ATOM 1121 C C . GLY A 1 159 ? -4.303 6.307 22.808 1.00 90.12 159 GLY A C 1
ATOM 1122 O O . GLY A 1 159 ? -4.288 5.388 21.988 1.00 90.12 159 GLY A O 1
ATOM 1123 N N . PRO A 1 160 ? -3.160 6.821 23.305 1.00 90.44 160 PRO A N 1
ATOM 1124 C CA . PRO A 1 160 ? -1.833 6.447 22.803 1.00 90.44 160 PRO A CA 1
ATOM 1125 C C . PRO A 1 160 ? -1.576 4.933 22.775 1.00 90.44 160 PRO A C 1
ATOM 1127 O O . PRO A 1 160 ? -1.219 4.398 21.737 1.00 90.44 160 PRO A O 1
ATOM 1130 N N . ALA A 1 161 ? -1.882 4.219 23.863 1.00 90.12 161 ALA A N 1
ATOM 1131 C CA . ALA A 1 161 ? -1.685 2.768 23.933 1.00 90.12 161 ALA A CA 1
ATOM 1132 C C . ALA A 1 161 ? -2.555 1.979 22.935 1.00 90.12 161 ALA A C 1
ATOM 1134 O O . ALA A 1 161 ? -2.158 0.911 22.477 1.00 90.12 161 ALA A O 1
ATOM 1135 N N . GLN A 1 162 ? -3.743 2.493 22.591 1.00 89.81 162 GLN A N 1
ATOM 1136 C CA . GLN A 1 162 ? -4.593 1.877 21.570 1.00 89.81 162 GLN A CA 1
ATOM 1137 C C . GLN A 1 162 ? -3.986 2.079 20.184 1.00 89.81 162 GLN A C 1
ATOM 1139 O O . GLN A 1 162 ? -3.936 1.133 19.409 1.00 89.81 162 GLN A O 1
ATOM 1144 N N . ILE A 1 163 ? -3.492 3.287 19.896 1.00 89.25 163 ILE A N 1
ATOM 1145 C CA . ILE A 1 163 ? -2.815 3.595 18.633 1.00 89.25 163 ILE A CA 1
ATOM 1146 C C . ILE A 1 163 ? -1.579 2.709 18.467 1.00 89.25 163 ILE A C 1
ATOM 1148 O O . ILE A 1 163 ? -1.440 2.046 17.442 1.00 89.25 163 ILE A O 1
ATOM 1152 N N . ASP A 1 164 ? -0.733 2.636 19.494 1.00 90.62 164 ASP A N 1
ATOM 1153 C CA . ASP A 1 164 ? 0.483 1.822 19.474 1.00 90.62 164 ASP A CA 1
ATOM 1154 C C . ASP A 1 164 ? 0.153 0.334 19.277 1.00 90.62 164 ASP A C 1
ATOM 1156 O O . ASP A 1 164 ? 0.803 -0.347 18.486 1.00 90.62 164 ASP A O 1
ATOM 1160 N N . GLY A 1 165 ? -0.900 -0.167 19.934 1.00 91.25 165 GLY A N 1
ATOM 1161 C CA . GLY A 1 165 ? -1.383 -1.537 19.756 1.00 91.25 165 GLY A CA 1
ATOM 1162 C C . GLY A 1 165 ? -1.889 -1.826 18.339 1.00 91.25 165 GLY A C 1
ATOM 1163 O O . GLY A 1 165 ? -1.543 -2.860 17.766 1.00 91.25 165 GLY A O 1
ATOM 1164 N N . ALA A 1 166 ? -2.657 -0.909 17.744 1.00 89.88 166 ALA A N 1
ATOM 1165 C CA . ALA A 1 166 ? -3.158 -1.055 16.375 1.00 89.88 166 ALA A CA 1
ATOM 1166 C C . ALA A 1 166 ? -2.014 -1.050 15.352 1.00 89.88 166 ALA A C 1
ATOM 1168 O O . ALA A 1 166 ? -1.960 -1.895 14.457 1.00 89.88 166 ALA A O 1
ATOM 1169 N N . LEU A 1 167 ? -1.079 -0.105 15.498 1.00 90.38 167 LEU A N 1
ATOM 1170 C CA . LEU A 1 167 ? 0.094 0.001 14.634 1.00 90.38 167 LEU A CA 1
ATOM 1171 C C . LEU A 1 167 ? 1.014 -1.213 14.795 1.00 90.38 167 LEU A C 1
ATOM 1173 O O . LEU A 1 167 ? 1.567 -1.689 13.805 1.00 90.38 167 LEU A O 1
ATOM 1177 N N . ALA A 1 168 ? 1.146 -1.759 16.008 1.00 92.25 168 ALA A N 1
ATOM 1178 C CA . ALA A 1 168 ? 1.891 -2.992 16.244 1.00 92.25 168 ALA A CA 1
ATOM 1179 C C . ALA A 1 168 ? 1.260 -4.187 15.513 1.00 92.25 168 ALA A C 1
ATOM 1181 O O . ALA A 1 168 ? 1.987 -4.920 14.843 1.00 92.25 168 ALA A O 1
ATOM 1182 N N . ALA A 1 169 ? -0.070 -4.334 15.560 1.00 90.81 169 ALA A N 1
ATOM 1183 C CA . ALA A 1 169 ? -0.789 -5.397 14.855 1.00 90.81 169 ALA A CA 1
ATOM 1184 C C . ALA A 1 169 ? -0.621 -5.304 13.327 1.00 90.81 169 ALA A C 1
ATOM 1186 O O . ALA A 1 169 ? -0.272 -6.294 12.677 1.00 90.81 169 ALA A O 1
ATOM 1187 N N . GLY A 1 170 ? -0.772 -4.101 12.759 1.00 90.50 170 GLY A N 1
ATOM 1188 C CA . GLY A 1 170 ? -0.460 -3.849 11.348 1.00 90.50 170 GLY A CA 1
ATOM 1189 C C . GLY A 1 170 ? 1.000 -4.134 11.006 1.00 90.50 170 GLY A C 1
ATOM 1190 O O . GLY A 1 170 ? 1.314 -4.759 9.989 1.00 90.50 170 GLY A O 1
ATOM 1191 N N . GLY A 1 171 ? 1.904 -3.726 11.895 1.00 91.62 171 GLY A N 1
ATOM 1192 C CA . GLY A 1 171 ? 3.337 -3.925 11.752 1.00 91.62 171 GLY A CA 1
ATOM 1193 C C . GLY A 1 171 ? 3.749 -5.395 11.779 1.00 91.62 171 GLY A C 1
ATOM 1194 O O . GLY A 1 171 ? 4.649 -5.789 11.039 1.00 91.62 171 GLY A O 1
ATOM 1195 N N . ASP A 1 172 ? 3.085 -6.226 12.582 1.00 94.00 172 ASP A N 1
ATOM 1196 C CA . ASP A 1 172 ? 3.318 -7.670 12.627 1.00 94.00 172 ASP A CA 1
ATOM 1197 C C . ASP A 1 172 ? 2.949 -8.343 11.305 1.00 94.00 172 ASP A C 1
ATOM 1199 O O . ASP A 1 172 ? 3.727 -9.156 10.791 1.00 94.00 172 ASP A O 1
ATOM 1203 N N . LEU A 1 173 ? 1.813 -7.968 10.707 1.00 92.50 173 LEU A N 1
ATOM 1204 C CA . LEU A 1 173 ? 1.430 -8.481 9.394 1.00 92.50 173 LEU A CA 1
ATOM 1205 C C . LEU A 1 173 ? 2.391 -8.001 8.302 1.00 92.50 173 LEU A C 1
ATOM 1207 O O . LEU A 1 173 ? 2.847 -8.811 7.493 1.00 92.50 173 LEU A O 1
ATOM 1211 N N . ALA A 1 174 ? 2.759 -6.719 8.316 1.00 90.12 174 ALA A N 1
ATOM 1212 C CA . ALA A 1 174 ? 3.743 -6.163 7.394 1.00 90.12 174 ALA A CA 1
ATOM 1213 C C . ALA A 1 174 ? 5.085 -6.916 7.487 1.00 90.12 174 ALA A C 1
ATOM 1215 O O . ALA A 1 174 ? 5.605 -7.384 6.476 1.00 90.12 174 ALA A O 1
ATOM 1216 N N . ARG A 1 175 ? 5.608 -7.153 8.699 1.00 92.19 175 ARG A N 1
ATOM 1217 C CA . ARG A 1 175 ? 6.830 -7.951 8.916 1.00 92.19 175 ARG A CA 1
ATOM 1218 C C . ARG A 1 175 ? 6.694 -9.389 8.419 1.00 92.19 175 ARG A C 1
ATOM 1220 O O . ARG A 1 175 ? 7.651 -9.935 7.871 1.00 92.19 175 ARG A O 1
ATOM 1227 N N . HIS A 1 176 ? 5.541 -10.022 8.629 1.00 92.25 176 HIS A N 1
ATOM 1228 C CA . HIS A 1 176 ? 5.285 -11.379 8.146 1.00 92.25 176 HIS A CA 1
ATOM 1229 C C . HIS A 1 176 ? 5.327 -11.446 6.616 1.00 92.25 176 HIS A C 1
ATOM 1231 O O . HIS A 1 176 ? 6.039 -12.279 6.055 1.00 92.25 176 HIS A O 1
ATOM 1237 N N . MET A 1 177 ? 4.626 -10.529 5.948 1.00 88.94 177 MET A N 1
ATOM 1238 C CA . MET A 1 177 ? 4.605 -10.448 4.490 1.00 88.94 177 MET A CA 1
ATOM 1239 C C . MET A 1 177 ? 5.983 -10.086 3.916 1.00 88.94 177 MET A C 1
ATOM 1241 O O . MET A 1 177 ? 6.382 -10.617 2.880 1.00 88.94 177 MET A O 1
ATOM 1245 N N . MET A 1 178 ? 6.761 -9.266 4.627 1.00 87.00 178 MET A N 1
ATOM 1246 C CA . MET A 1 178 ? 8.142 -8.931 4.269 1.00 87.00 178 MET A CA 1
ATOM 1247 C C . MET A 1 178 ? 9.061 -10.145 4.300 1.00 87.00 178 MET A C 1
ATOM 1249 O O . MET A 1 178 ? 9.725 -10.451 3.311 1.00 87.00 178 MET A O 1
ATOM 1253 N N . LYS A 1 179 ? 9.033 -10.912 5.395 1.00 88.88 179 LYS A N 1
ATOM 1254 C CA . LYS A 1 179 ? 9.775 -12.179 5.498 1.00 88.88 179 LYS A CA 1
ATOM 1255 C C . LYS A 1 179 ? 9.378 -13.178 4.407 1.00 88.88 179 LYS A C 1
ATOM 1257 O O . LYS A 1 179 ? 10.210 -13.970 3.980 1.00 88.88 179 LYS A O 1
ATOM 1262 N N . GLY A 1 180 ? 8.123 -13.134 3.959 1.00 85.44 180 GLY A N 1
ATOM 1263 C CA . GLY A 1 180 ? 7.595 -13.971 2.882 1.00 85.44 180 GLY A CA 1
ATOM 1264 C C . GLY A 1 180 ? 7.940 -13.510 1.462 1.00 85.44 180 GLY A C 1
ATOM 1265 O O . GLY A 1 180 ? 7.510 -14.161 0.512 1.00 85.44 180 GLY A O 1
ATOM 1266 N N . GLY A 1 181 ? 8.668 -12.403 1.272 1.00 83.31 181 GLY A N 1
ATOM 1267 C CA . GLY A 1 181 ? 8.945 -11.893 -0.076 1.00 83.31 181 GLY A CA 1
ATOM 1268 C C . GLY A 1 181 ? 7.758 -11.156 -0.721 1.00 83.31 181 GLY A C 1
ATOM 1269 O O . GLY A 1 181 ? 7.765 -10.971 -1.939 1.00 83.31 181 GLY A O 1
ATOM 1270 N N . GLN A 1 182 ? 6.758 -10.723 0.072 1.00 84.75 182 GLN A N 1
ATOM 1271 C CA . GLN A 1 182 ? 5.521 -10.060 -0.383 1.00 84.75 182 GLN A CA 1
ATOM 1272 C C . GLN A 1 182 ? 5.345 -8.543 -0.080 1.00 84.75 182 GLN A C 1
ATOM 1274 O O . GLN A 1 182 ? 4.597 -7.951 -0.848 1.00 84.75 182 GLN A O 1
ATOM 1279 N N . ILE A 1 183 ? 5.952 -7.925 0.973 1.00 84.12 183 ILE A N 1
ATOM 1280 C CA . ILE A 1 183 ? 5.904 -6.453 1.322 1.00 84.12 183 ILE A CA 1
ATOM 1281 C C . ILE A 1 183 ? 7.216 -5.750 1.908 1.00 84.12 183 ILE A C 1
ATOM 1283 O O . ILE A 1 183 ? 7.856 -6.410 2.696 1.00 84.12 183 ILE A O 1
ATOM 1287 N N . ALA A 1 184 ? 7.684 -4.495 1.579 1.00 81.56 184 ALA A N 1
ATOM 1288 C CA . ALA A 1 184 ? 9.125 -3.953 1.812 1.00 81.56 184 ALA A CA 1
ATOM 1289 C C . ALA A 1 184 ? 9.207 -3.133 2.988 1.00 81.56 184 ALA A C 1
ATOM 1291 O O . ALA A 1 184 ? 10.111 -3.216 3.807 1.00 81.56 184 ALA A O 1
ATOM 1292 N N . GLY A 1 185 ? 8.246 -2.266 2.929 1.00 85.38 185 GLY A N 1
ATOM 1293 C CA . GLY A 1 185 ? 7.648 -1.894 4.115 1.00 85.38 185 GLY A CA 1
ATOM 1294 C C . GLY A 1 185 ? 6.210 -1.696 3.877 1.00 85.38 185 GLY A C 1
ATOM 1295 O O . GLY A 1 185 ? 5.654 -1.815 2.780 1.00 85.38 185 GLY A O 1
ATOM 1296 N N . ALA A 1 186 ? 5.666 -1.285 4.985 1.00 86.62 186 ALA A N 1
ATOM 1297 C CA . ALA A 1 186 ? 4.570 -0.384 4.971 1.00 86.62 186 ALA A CA 1
ATOM 1298 C C . ALA A 1 186 ? 4.992 0.834 5.780 1.00 86.62 186 ALA A C 1
ATOM 1300 O O . ALA A 1 186 ? 5.733 0.728 6.763 1.00 86.62 186 ALA A O 1
ATOM 1301 N N . VAL A 1 187 ? 4.484 1.978 5.352 1.00 86.06 187 VAL A N 1
ATOM 1302 C CA . VAL A 1 187 ? 4.325 3.134 6.217 1.00 86.06 187 VAL A CA 1
ATOM 1303 C C . VAL A 1 187 ? 2.893 3.065 6.723 1.00 86.06 187 VAL A C 1
ATOM 1305 O O . VAL A 1 187 ? 1.944 3.132 5.943 1.00 86.06 187 VAL A O 1
ATOM 1308 N N . LEU A 1 188 ? 2.738 2.856 8.021 1.00 86.62 188 LEU A N 1
ATOM 1309 C CA . LEU A 1 188 ? 1.452 2.846 8.706 1.00 86.62 188 LEU A CA 1
ATOM 1310 C C . LEU A 1 188 ? 1.268 4.197 9.376 1.00 86.62 188 LEU A C 1
ATOM 1312 O O . LEU A 1 188 ? 2.214 4.719 9.962 1.00 86.62 188 LEU A O 1
ATOM 1316 N N . GLU A 1 189 ? 0.066 4.745 9.318 1.00 84.81 189 GLU A N 1
ATOM 1317 C CA . GLU A 1 189 ? -0.282 5.969 10.023 1.00 84.81 189 GLU A CA 1
ATOM 1318 C C . GLU A 1 189 ? -1.602 5.744 10.755 1.00 84.81 189 GLU A C 1
ATOM 1320 O O . GLU A 1 189 ? -2.467 5.029 10.281 1.00 84.81 189 GLU A O 1
ATOM 1325 N N . LEU A 1 190 ? -1.745 6.273 11.963 1.00 85.00 190 LEU A N 1
ATOM 1326 C CA . LEU A 1 190 ? -3.015 6.240 12.673 1.00 85.00 190 LEU A CA 1
ATOM 1327 C C . LEU A 1 190 ? -3.104 7.463 13.575 1.00 85.00 190 LEU A C 1
ATOM 1329 O O . LEU A 1 190 ? -2.401 7.565 14.581 1.00 85.00 190 LEU A O 1
ATOM 1333 N N . GLN A 1 191 ? -3.985 8.396 13.211 1.00 84.25 191 GLN A N 1
ATOM 1334 C CA . GLN A 1 191 ? -4.201 9.661 13.923 1.00 84.25 191 GLN A CA 1
ATOM 1335 C C . GLN A 1 191 ? -2.892 10.435 14.187 1.00 84.25 191 GLN A C 1
ATOM 1337 O O . GLN A 1 191 ? -2.644 10.904 15.301 1.00 84.25 191 GLN A O 1
ATOM 1342 N N . GLY A 1 192 ? -2.038 10.543 13.167 1.00 80.44 192 GLY A N 1
ATOM 1343 C CA . GLY A 1 192 ? -0.772 11.275 13.223 1.00 80.44 192 GLY A CA 1
ATOM 1344 C C . GLY A 1 192 ? 0.385 10.532 13.897 1.00 80.44 192 GLY A C 1
ATOM 1345 O O . GLY A 1 192 ? 1.462 11.103 14.034 1.00 80.44 192 GLY A O 1
ATOM 1346 N N . ARG A 1 193 ? 0.203 9.278 14.328 1.00 84.81 193 ARG A N 1
ATOM 1347 C CA . ARG A 1 193 ? 1.315 8.395 14.714 1.00 84.81 193 ARG A CA 1
ATOM 1348 C C . ARG A 1 193 ? 1.731 7.555 13.523 1.00 84.81 193 ARG A C 1
ATOM 1350 O O . ARG A 1 193 ? 0.876 6.922 12.915 1.00 84.81 193 ARG A O 1
ATOM 1357 N N . ILE A 1 194 ? 3.027 7.526 13.230 1.00 83.25 194 ILE A N 1
ATOM 1358 C CA . ILE A 1 194 ? 3.586 6.794 12.095 1.00 83.25 194 ILE A CA 1
ATOM 1359 C C . ILE A 1 194 ? 4.416 5.614 12.597 1.00 83.25 194 ILE A C 1
ATOM 1361 O O . ILE A 1 194 ? 5.202 5.747 13.534 1.00 83.25 194 ILE A O 1
ATOM 1365 N N . ALA A 1 195 ? 4.257 4.461 11.951 1.00 85.81 195 ALA A N 1
ATOM 1366 C CA . ALA A 1 195 ? 5.135 3.313 12.108 1.00 85.81 195 ALA A CA 1
ATOM 1367 C C . ALA A 1 195 ? 5.675 2.891 10.739 1.00 85.81 195 ALA A C 1
ATOM 1369 O O . ALA A 1 195 ? 4.913 2.611 9.814 1.00 85.81 195 ALA A O 1
ATOM 1370 N N . VAL A 1 196 ? 7.000 2.824 10.620 1.00 85.81 196 VAL A N 1
ATOM 1371 C CA . VAL A 1 196 ? 7.689 2.374 9.407 1.00 85.81 196 VAL A CA 1
ATOM 1372 C C . VAL A 1 196 ? 8.225 0.973 9.651 1.00 85.81 196 VAL A C 1
ATOM 1374 O O . VAL A 1 196 ? 8.940 0.728 10.622 1.00 85.81 196 VAL A O 1
ATOM 1377 N N . ILE A 1 197 ? 7.853 0.041 8.783 1.00 87.69 197 ILE A N 1
ATOM 1378 C CA . ILE A 1 197 ? 8.341 -1.337 8.817 1.00 87.69 197 ILE A CA 1
ATOM 1379 C C . ILE A 1 197 ? 9.262 -1.516 7.619 1.00 87.69 197 ILE A C 1
ATOM 1381 O O . ILE A 1 197 ? 8.787 -1.305 6.521 1.00 87.69 197 ILE A O 1
ATOM 1385 N N . GLY A 1 198 ? 10.525 -1.906 7.794 1.00 83.06 198 GLY A N 1
ATOM 1386 C CA . GLY A 1 198 ? 11.468 -2.035 6.670 1.00 83.06 198 GLY A CA 1
ATOM 1387 C C . GLY A 1 198 ? 11.766 -0.699 5.969 1.00 83.06 198 GLY A C 1
ATOM 1388 O O . GLY A 1 198 ? 11.840 0.328 6.640 1.00 83.06 198 GLY A O 1
ATOM 1389 N N . LEU A 1 199 ? 11.909 -0.715 4.634 1.00 76.06 199 LEU A N 1
ATOM 1390 C CA . LEU A 1 199 ? 12.288 0.443 3.782 1.00 76.06 199 LEU A CA 1
ATOM 1391 C C . LEU A 1 199 ? 13.687 1.022 4.054 1.00 76.06 199 LEU A C 1
ATOM 1393 O O . LEU A 1 199 ? 13.959 2.192 3.786 1.00 76.06 199 LEU A O 1
ATOM 1397 N N . ASP A 1 200 ? 14.573 0.173 4.557 1.00 72.94 200 ASP A N 1
ATOM 1398 C CA . ASP A 1 200 ? 16.013 0.373 4.700 1.00 72.94 200 ASP A CA 1
ATOM 1399 C C . ASP A 1 200 ? 16.815 -0.226 3.523 1.00 72.94 200 ASP A C 1
ATOM 1401 O O . ASP A 1 200 ? 18.045 -0.189 3.517 1.00 72.94 200 ASP A O 1
ATOM 1405 N N . ASP A 1 201 ? 16.123 -0.755 2.507 1.00 70.06 201 ASP A N 1
ATOM 1406 C CA . ASP A 1 201 ? 16.721 -1.265 1.271 1.00 70.06 201 ASP A CA 1
ATOM 1407 C C . ASP A 1 201 ? 17.349 -0.106 0.466 1.00 70.06 201 ASP A C 1
ATOM 1409 O O . ASP A 1 201 ? 16.639 0.838 0.105 1.00 70.06 201 ASP A O 1
ATOM 1413 N N . PRO A 1 202 ? 18.646 -0.167 0.106 1.00 69.81 202 PRO A N 1
ATOM 1414 C CA . PRO A 1 202 ? 19.280 0.835 -0.753 1.00 69.81 202 PRO A CA 1
ATOM 1415 C C . PRO A 1 202 ? 18.563 1.060 -2.095 1.00 69.81 202 PRO A C 1
ATOM 1417 O O . PRO A 1 202 ? 18.658 2.142 -2.672 1.00 69.81 202 PRO A O 1
ATOM 1420 N N . ALA A 1 203 ? 17.842 0.057 -2.606 1.00 69.19 203 ALA A N 1
ATOM 1421 C CA . ALA A 1 203 ? 17.071 0.157 -3.841 1.00 69.19 203 ALA A CA 1
ATOM 1422 C C . ALA A 1 203 ? 15.683 0.799 -3.648 1.00 69.19 203 ALA A C 1
ATOM 1424 O O . ALA A 1 203 ? 15.046 1.160 -4.642 1.00 69.19 203 ALA A O 1
ATOM 1425 N N . ALA A 1 204 ? 15.201 0.911 -2.406 1.00 72.31 204 ALA A N 1
ATOM 1426 C CA . ALA A 1 204 ? 13.892 1.442 -2.032 1.00 72.31 204 ALA A CA 1
ATOM 1427 C C . ALA A 1 204 ? 13.932 2.038 -0.615 1.00 72.31 204 ALA A C 1
ATOM 1429 O O . ALA A 1 204 ? 13.540 1.387 0.355 1.00 72.31 204 ALA A O 1
ATOM 1430 N N . ALA A 1 205 ? 14.379 3.289 -0.517 1.00 77.50 205 ALA A N 1
ATOM 1431 C CA . ALA A 1 205 ? 14.553 3.973 0.758 1.00 77.50 205 ALA A CA 1
ATOM 1432 C C . ALA A 1 205 ? 13.415 4.963 1.022 1.00 77.50 205 ALA A C 1
ATOM 1434 O O . ALA A 1 205 ? 13.051 5.761 0.147 1.00 77.50 205 ALA A O 1
ATOM 1435 N N . LEU A 1 206 ? 12.876 4.930 2.242 1.00 80.69 206 LEU A N 1
ATOM 1436 C CA . LEU A 1 206 ? 12.008 5.993 2.736 1.00 80.69 206 LEU A CA 1
ATOM 1437 C C . LEU A 1 206 ? 12.867 7.186 3.160 1.00 80.69 206 LEU A C 1
ATOM 1439 O O . LEU A 1 206 ? 13.769 7.042 3.981 1.00 80.69 206 LEU A O 1
ATOM 1443 N N . VAL A 1 207 ? 12.553 8.367 2.636 1.00 79.88 207 VAL A N 1
ATOM 1444 C CA . VAL A 1 207 ? 13.190 9.621 3.045 1.00 79.88 207 VAL A CA 1
ATOM 1445 C C . VAL A 1 207 ? 12.169 10.568 3.664 1.00 79.88 207 VAL A C 1
ATOM 1447 O O . VAL A 1 207 ? 10.990 10.578 3.293 1.00 79.88 207 VAL A O 1
ATOM 1450 N N . ASN A 1 208 ? 12.633 11.377 4.615 1.00 81.06 208 ASN A N 1
ATOM 1451 C CA . ASN A 1 208 ? 11.813 12.417 5.234 1.00 81.06 208 ASN A CA 1
ATOM 1452 C C . ASN A 1 208 ? 11.481 13.540 4.229 1.00 81.06 208 ASN A C 1
ATOM 1454 O O . ASN A 1 208 ? 12.091 13.638 3.163 1.00 81.06 208 ASN A O 1
ATOM 1458 N N . ALA A 1 209 ? 10.520 14.405 4.566 1.00 75.75 209 ALA A N 1
ATOM 1459 C CA . ALA A 1 209 ? 10.055 15.475 3.680 1.00 75.75 209 ALA A CA 1
ATOM 1460 C C . ALA A 1 209 ? 11.163 16.430 3.203 1.00 75.75 209 ALA A C 1
ATOM 1462 O O . ALA A 1 209 ? 11.169 16.822 2.034 1.00 75.75 209 ALA A O 1
ATOM 1463 N N . GLN A 1 210 ? 12.101 16.789 4.084 1.00 74.44 210 GLN A N 1
ATOM 1464 C CA . GLN A 1 210 ? 13.188 17.709 3.750 1.00 74.44 210 GLN A CA 1
ATOM 1465 C C . GLN A 1 210 ? 14.136 17.069 2.733 1.00 74.44 210 GLN A C 1
ATOM 1467 O O . GLN A 1 210 ? 14.359 17.618 1.660 1.00 74.44 210 GLN A O 1
ATOM 1472 N N . GLU A 1 211 ? 14.608 15.858 3.024 1.00 75.75 211 GLU A N 1
ATOM 1473 C CA . GLU A 1 211 ? 15.492 15.098 2.140 1.00 75.75 211 GLU A CA 1
ATOM 1474 C C . GLU A 1 211 ? 14.816 14.757 0.803 1.00 75.75 211 GLU A C 1
ATOM 1476 O O . GLU A 1 211 ? 15.460 14.788 -0.246 1.00 75.75 211 GLU A O 1
ATOM 1481 N N . PHE A 1 212 ? 13.510 14.478 0.813 1.00 76.69 212 PHE A N 1
ATOM 1482 C CA . PHE A 1 212 ? 12.734 14.276 -0.409 1.00 76.69 212 PHE A CA 1
ATOM 1483 C C . PHE A 1 212 ? 12.696 15.540 -1.278 1.00 76.69 212 PHE A C 1
ATOM 1485 O O . PHE A 1 212 ? 12.866 15.459 -2.496 1.00 76.69 212 PHE A O 1
ATOM 1492 N N . THR A 1 213 ? 12.513 16.707 -0.659 1.00 74.94 213 THR A N 1
ATOM 1493 C CA . THR A 1 213 ? 12.477 18.006 -1.348 1.00 74.94 213 THR A CA 1
ATOM 1494 C C . THR A 1 213 ? 13.857 18.362 -1.908 1.00 74.94 213 THR A C 1
ATOM 1496 O O . THR A 1 213 ? 13.993 18.654 -3.093 1.00 74.94 213 THR A O 1
ATOM 1499 N N . ASP A 1 214 ? 14.916 18.221 -1.113 1.00 76.00 214 ASP A N 1
ATOM 1500 C CA . ASP A 1 214 ? 16.284 18.519 -1.552 1.00 76.00 214 ASP A CA 1
ATOM 1501 C C . ASP A 1 214 ? 16.711 17.616 -2.724 1.00 76.00 214 ASP A C 1
ATOM 1503 O O . ASP A 1 214 ? 17.319 18.066 -3.696 1.00 76.00 214 ASP A O 1
ATOM 1507 N N . ARG A 1 215 ? 16.343 16.329 -2.686 1.00 72.44 215 ARG A N 1
ATOM 1508 C CA . ARG A 1 215 ? 16.661 15.369 -3.755 1.00 72.44 215 ARG A CA 1
ATOM 1509 C C . ARG A 1 215 ? 15.770 15.479 -4.985 1.00 72.44 215 ARG A C 1
ATOM 1511 O O . ARG A 1 215 ? 16.110 14.865 -5.993 1.00 72.44 215 ARG A O 1
ATOM 1518 N N . THR A 1 216 ? 14.628 16.156 -4.902 1.00 67.94 216 THR A N 1
ATOM 1519 C CA . THR A 1 216 ? 13.796 16.459 -6.078 1.00 67.94 216 THR A CA 1
ATOM 1520 C C . THR A 1 216 ? 14.267 17.735 -6.766 1.00 67.94 216 THR A C 1
ATOM 1522 O O . THR A 1 216 ? 14.276 17.763 -7.989 1.00 67.94 216 THR A O 1
ATOM 1525 N N . MET A 1 217 ? 14.737 18.736 -6.013 1.00 64.75 217 MET A N 1
ATOM 1526 C CA . MET A 1 217 ? 15.227 20.004 -6.570 1.00 64.75 217 MET A CA 1
ATOM 1527 C C . MET A 1 217 ? 16.636 19.919 -7.186 1.00 64.75 217 MET A C 1
ATOM 1529 O O . MET A 1 217 ? 16.918 20.638 -8.134 1.00 64.75 217 MET A O 1
ATOM 1533 N N . ASN A 1 218 ? 17.517 19.039 -6.695 1.00 59.16 218 ASN A N 1
ATOM 1534 C CA . ASN A 1 218 ? 18.921 18.970 -7.142 1.00 59.16 218 ASN A CA 1
ATOM 1535 C C . ASN A 1 218 ? 19.174 18.187 -8.457 1.00 59.16 218 ASN A C 1
ATOM 1537 O O . ASN A 1 218 ? 20.330 18.003 -8.826 1.00 59.16 218 ASN A O 1
ATOM 1541 N N . GLU A 1 219 ? 18.143 17.686 -9.148 1.00 52.97 219 GLU A N 1
ATOM 1542 C CA . GLU A 1 219 ? 18.285 16.872 -10.379 1.00 52.97 219 GLU A CA 1
ATOM 1543 C C . GLU A 1 219 ? 17.420 17.371 -11.559 1.00 52.97 219 GLU A C 1
ATOM 1545 O O . GLU A 1 219 ? 17.289 16.664 -12.559 1.00 52.97 219 GLU A O 1
ATOM 1550 N N . GLU A 1 220 ? 16.814 18.562 -11.459 1.00 43.38 220 GLU A N 1
ATOM 1551 C CA . GLU A 1 220 ? 16.089 19.203 -12.577 1.00 43.38 220 GLU A CA 1
ATOM 1552 C C . GLU A 1 220 ? 16.973 20.107 -13.471 1.00 43.38 220 GLU A C 1
ATOM 1554 O O . GLU A 1 220 ? 16.447 20.679 -14.426 1.00 43.38 220 GLU A O 1
ATOM 1559 N N . ASP A 1 221 ? 18.292 20.174 -13.228 1.00 34.56 221 ASP A N 1
ATOM 1560 C CA . ASP A 1 221 ? 19.286 20.900 -14.051 1.00 34.56 221 ASP A CA 1
ATOM 1561 C C . ASP A 1 221 ? 20.060 19.993 -15.032 1.00 34.56 221 ASP A C 1
ATOM 1563 O O . ASP A 1 221 ? 20.598 18.944 -14.599 1.00 34.56 221 ASP A O 1
#

Secondary structure (DSSP, 8-state):
-HHHHHGGGGTTS---GGGGHHHHHHHHHHHHHHTSGGGGG-SEEEEEETTEEEEEE-TT-EEEEE--STT-EEEEEESS-S--EE--B-TTSSS--SSPS-EEEE-SSTTHHHHHHHHHHHH---TT-TT-EEEEHHHH-TT-TTTT-EEEEE-----HHHHHHHHHHHHHHHHHHHHTTS-SEEEEEETTEEEEEE-EETTEEEEEHHHHHHHHHTT--

Sequence (221 aa):
MRMHAACSVAGDRFVTPMAAVAGAIADHVLAAMLAHPHAAATSKISVNNGGDIAFWTGDGAVTRAAIAGPEGGGLILHGPTEWRGMATSGKGGRSLSPALPTASPYWKMRRHADVAATLIAGSVDCPGAAGVKKVPARDLDPDSDLGDRLVTVAVPQLGPAQIDGALAAGGDLARHMMKGGQIAGAVLELQGRIAVIGLDDPAAALVNAQEFTDRTMNEED

Radius of gyration: 17.54 Å; chains: 1; bounding box: 46×39×53 Å